Protein AF-B8GD98-F1 (afdb_monomer_lite)

Foldseek 3Di:
DPPPPPVVVVVVVVVVVVVVVVVVVVCVPDDPVVVVVVVVVVVVVVVVVVVVVVVVVVLVVVLVVLLLDDQLRNLLVVLVLCVLVVWAPWDADDDPPLLQFGIWIHDPRFTETEGEDADADADEQVSVVSQLVVCVVVVGQAYEYAYSAHHDVNNVVSCPPGSYHYHYSVNVVVSNVVSVVSVVVVVVVVVVVVVVVVVVVVVVVVVVVVVCCVVPNDPPPPPDPDDDDDDDDDDDDDDDDDDDDDDDDDDDDDDDDDDDDDDDDDDDDDDDDDDPDDDPDPPQDKWFFAAKDFFFADQDSPGDGPDIDGGRWIWGWQAAAPVLQWTWTQTPVRDTGIDGPSRTPDDPVNSVPGHHDDD

Organism: Chloroflexus aggregans (strain MD-66 / DSM 9485) (NCBI:txid326427)

Sequence (359 aa):
MPSSSRSSTETNLLASLLSIL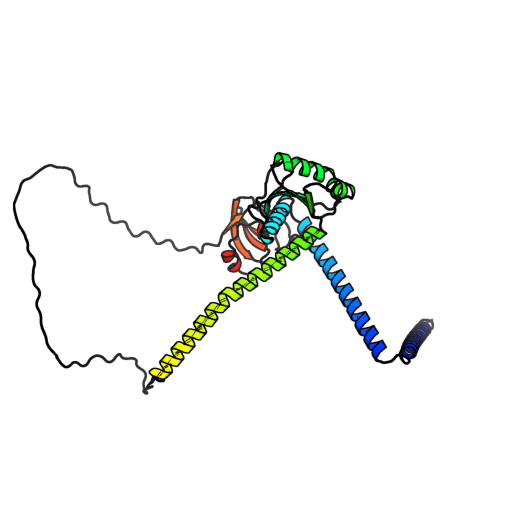IVFSLFSGLSLWWIISLIVGSLTIVFFIARSLHHARVQRLYRQQLLALSPSEFEQRIALLLEDLGWQNVVVRGGSGDRGVDITAQRDGLRYIIQCKRYTKPVGPNYVRDLVGALQIQQADRAILVTTSTFTDQSRLEARGQALELWDHRILWQRIEEAEQRRLTNQQRRKRSVALPVAFALGLNLVVAGIAFSISGPPVISIDRIGQLVPVGETNGERATSRSLGTNSPTLQSTVPNRPSVTPRPTRTPQPTATPQPTSTPVRPTASVFNGGNVRAAPNLQGTVLDQIHAYETVILLGRSADGVWIRIINPRGQEGWVHRSLLTLDPAIAETLPVITP

pLDDT: mean 75.61, std 20.27, range [31.72, 98.19]

Secondary structure (DSSP, 8-state):
--THHHHHHHHHHHHHHHHHHHHHHHHHTS-HHHHHHHHHHHHHHHHHHHHHHHHHHHHHHHHHHHHHS-HHHHHHHHHHHHHHTT-EEEEE--STTSTT--EEEEETTEEEEEEEE--SSPBPHHHHHHHHHHHHHHT-SEEEEEESS-B-HHHHHHTTTSSEEEE-HHHHHHHHHHHHHHHHHHHHHHHHHHHHHHHHHHHHHHHHHHHHHHHH-S------SS-------------------------------------PPPP-PPPPP-PPPPP------EEEESS-EEEESSSSTTSPEEEEE-TT-EEEEEEE-TTSSEEEEE-TTS-EEEEEGGGEE--HHHHHHSPB---

Radius of gyration: 39.06 Å; chains: 1; bounding box: 124×118×79 Å

Structure (mmCIF, N/CA/C/O backbone):
data_AF-B8GD98-F1
#
_entry.id   AF-B8GD98-F1
#
loop_
_atom_site.group_PDB
_atom_site.id
_atom_site.type_symbol
_atom_site.label_atom_id
_atom_site.label_alt_id
_atom_site.label_comp_id
_atom_site.label_asym_id
_atom_site.label_entity_id
_atom_site.label_seq_id
_atom_site.pdbx_PDB_ins_code
_atom_site.Cartn_x
_atom_site.Cartn_y
_atom_site.Cartn_z
_atom_site.occupancy
_atom_site.B_iso_or_equiv
_atom_site.auth_seq_id
_atom_site.auth_comp_id
_atom_site.auth_asym_id
_atom_site.auth_atom_id
_atom_site.pdbx_PDB_model_num
ATOM 1 N N . MET A 1 1 ? 36.078 40.294 -42.182 1.00 55.25 1 MET A N 1
ATOM 2 C CA . MET A 1 1 ? 36.278 39.799 -40.802 1.00 55.25 1 MET A CA 1
ATOM 3 C C . MET A 1 1 ? 35.701 38.383 -40.640 1.00 55.25 1 MET A C 1
ATOM 5 O O . MET A 1 1 ? 34.525 38.285 -40.321 1.00 55.25 1 MET A O 1
ATOM 9 N N . PRO A 1 2 ? 36.465 37.297 -40.894 1.00 53.09 2 PRO A N 1
ATOM 10 C CA . PRO A 1 2 ? 36.034 35.949 -40.485 1.00 53.09 2 PRO A CA 1
ATOM 11 C C . PRO A 1 2 ? 37.155 35.056 -39.893 1.00 53.09 2 PRO A C 1
ATOM 13 O O . PRO A 1 2 ? 37.016 33.840 -39.862 1.00 53.09 2 PRO A O 1
ATOM 16 N N . SER A 1 3 ? 38.295 35.615 -39.470 1.00 56.72 3 SER A N 1
ATOM 17 C CA . SER A 1 3 ? 39.500 34.838 -39.114 1.00 56.72 3 SER A CA 1
ATOM 18 C C . SER A 1 3 ? 39.537 34.271 -37.686 1.00 56.72 3 SER A C 1
ATOM 20 O O . SER A 1 3 ? 40.398 33.447 -37.393 1.00 56.72 3 SER A O 1
ATOM 22 N N . SER A 1 4 ? 38.632 34.680 -36.792 1.00 58.78 4 SER A N 1
ATOM 23 C CA . SER A 1 4 ? 38.699 34.357 -35.354 1.00 58.78 4 SER A CA 1
ATOM 24 C C . SER A 1 4 ? 38.068 33.021 -34.939 1.00 58.78 4 SER A C 1
ATOM 26 O O . SER A 1 4 ? 38.314 32.565 -33.826 1.00 58.78 4 SER A O 1
ATOM 28 N N . SER A 1 5 ? 37.267 32.377 -35.794 1.00 59.38 5 SER A N 1
ATOM 29 C CA . SER A 1 5 ? 36.594 31.107 -35.466 1.00 59.38 5 SER A CA 1
ATOM 30 C C . SER A 1 5 ? 37.441 29.861 -35.739 1.00 59.38 5 SER A C 1
ATOM 32 O O . SER A 1 5 ? 37.200 28.818 -35.141 1.00 59.38 5 SER A O 1
ATOM 34 N N . ARG A 1 6 ? 38.434 29.952 -36.634 1.00 61.06 6 ARG A N 1
ATOM 35 C CA . ARG A 1 6 ? 39.243 28.800 -37.068 1.00 61.06 6 ARG A CA 1
ATOM 36 C C . ARG A 1 6 ? 40.350 28.441 -36.071 1.00 61.06 6 ARG A C 1
ATOM 38 O O . ARG A 1 6 ? 40.606 27.264 -35.827 1.00 61.06 6 ARG A O 1
ATOM 45 N N . SER A 1 7 ? 40.949 29.447 -35.433 1.00 65.94 7 SER A N 1
ATOM 46 C CA . SER A 1 7 ? 41.990 29.245 -34.419 1.00 65.94 7 SER A CA 1
ATOM 47 C C . SER A 1 7 ? 41.452 28.575 -33.151 1.00 65.94 7 SER A C 1
ATOM 49 O O . SER A 1 7 ? 42.122 27.713 -32.591 1.00 65.94 7 SER A O 1
ATOM 51 N N . SER A 1 8 ? 40.230 28.905 -32.719 1.00 69.12 8 SER A N 1
ATOM 52 C CA . SER A 1 8 ? 39.615 28.292 -31.534 1.00 69.12 8 SER A CA 1
ATOM 53 C C . SER A 1 8 ? 39.185 26.840 -31.761 1.00 69.12 8 SER A C 1
ATOM 55 O O . SER A 1 8 ? 39.207 26.044 -30.825 1.00 69.12 8 SER A O 1
ATOM 57 N N . THR A 1 9 ? 38.836 26.446 -32.989 1.00 72.25 9 THR A N 1
ATOM 58 C CA . THR A 1 9 ? 38.623 25.025 -33.309 1.00 72.25 9 THR A CA 1
ATOM 59 C C . THR A 1 9 ? 39.928 24.232 -33.285 1.00 72.25 9 THR A C 1
ATOM 61 O O . THR A 1 9 ? 39.956 23.129 -32.745 1.00 72.25 9 THR A O 1
ATOM 64 N N . GLU A 1 10 ? 41.024 24.798 -33.796 1.00 78.00 10 GLU A N 1
ATOM 65 C CA . GLU A 1 10 ? 42.330 24.129 -33.825 1.00 78.00 10 GLU A CA 1
ATOM 66 C C . GLU A 1 10 ? 42.933 23.978 -32.417 1.00 78.00 10 GLU A C 1
ATOM 68 O O . GLU A 1 10 ? 43.402 22.894 -32.073 1.00 78.00 10 GLU A O 1
ATOM 73 N N . THR A 1 11 ? 42.837 24.991 -31.545 1.00 78.81 11 THR A N 1
ATOM 74 C CA . THR A 1 11 ? 43.315 24.872 -30.152 1.00 78.81 11 THR A CA 1
ATOM 75 C C . THR A 1 11 ? 42.522 23.852 -29.334 1.00 78.81 11 THR A C 1
ATOM 77 O O . THR A 1 11 ? 43.120 23.094 -28.572 1.00 78.81 11 THR A O 1
ATOM 80 N N . ASN A 1 12 ? 41.199 23.769 -29.518 1.00 78.75 12 ASN A N 1
ATOM 81 C CA . ASN A 1 12 ? 40.367 22.764 -28.849 1.00 78.75 12 ASN A CA 1
ATOM 82 C C . ASN A 1 12 ? 40.672 21.332 -29.328 1.00 78.75 12 ASN A C 1
ATOM 84 O O . ASN A 1 12 ? 40.685 20.407 -28.515 1.00 78.75 12 ASN A O 1
ATOM 88 N N . LEU A 1 13 ? 40.957 21.140 -30.622 1.00 80.88 13 LEU A N 1
ATOM 89 C CA . LEU A 1 13 ? 41.385 19.845 -31.163 1.00 80.88 13 LEU A CA 1
ATOM 90 C C . LEU A 1 13 ? 42.769 19.439 -30.640 1.00 80.88 13 LEU A C 1
ATOM 92 O O . LEU A 1 13 ? 42.963 18.298 -30.231 1.00 80.88 13 LEU A O 1
ATOM 96 N N . LEU A 1 14 ? 43.728 20.365 -30.585 1.00 83.25 14 LEU A N 1
ATOM 97 C CA . LEU A 1 14 ? 45.048 20.084 -30.012 1.00 83.25 14 LEU A CA 1
ATOM 98 C C . LEU A 1 14 ? 44.962 19.762 -28.511 1.00 83.25 14 LEU A C 1
ATOM 100 O O . LEU A 1 14 ? 45.626 18.835 -28.048 1.00 83.25 14 LEU A O 1
ATOM 104 N N . ALA A 1 15 ? 44.102 20.454 -27.757 1.00 82.56 15 ALA A N 1
ATOM 105 C CA . ALA A 1 15 ? 43.859 20.161 -26.344 1.00 82.56 15 ALA A CA 1
ATOM 106 C C . ALA A 1 15 ? 43.194 18.786 -26.121 1.00 82.56 15 ALA A C 1
ATOM 108 O O . ALA A 1 15 ? 43.556 18.075 -25.177 1.00 82.56 15 ALA A O 1
ATOM 109 N N . SER A 1 16 ? 42.257 18.375 -26.986 1.00 82.69 16 SER A N 1
ATOM 110 C CA . SER A 1 16 ? 41.629 17.047 -26.900 1.00 82.69 16 SER A CA 1
ATOM 111 C C . SER A 1 16 ? 42.605 15.924 -27.267 1.00 82.69 16 SER A C 1
ATOM 113 O O . SER A 1 16 ? 42.681 14.923 -26.558 1.00 82.69 16 SER A O 1
ATOM 115 N N . LEU A 1 17 ? 43.435 16.111 -28.298 1.00 85.62 17 LEU A N 1
ATOM 116 C CA . LEU A 1 17 ? 44.489 15.158 -28.662 1.00 85.62 17 LEU A CA 1
ATOM 117 C C . LEU A 1 17 ? 45.556 15.034 -27.566 1.00 85.62 17 LEU A C 1
ATOM 119 O O . LEU A 1 17 ? 45.948 13.921 -27.221 1.00 85.62 17 LEU A O 1
ATOM 123 N N . LEU A 1 18 ? 45.985 16.152 -26.969 1.00 84.06 18 LEU A N 1
ATOM 124 C CA . LEU A 1 18 ? 46.953 16.155 -25.870 1.00 84.06 18 LEU A CA 1
ATOM 125 C C . LEU A 1 18 ? 46.410 15.433 -24.628 1.00 84.06 18 LEU A C 1
ATOM 127 O O . LEU A 1 18 ? 47.123 14.641 -24.018 1.00 84.06 18 LEU A O 1
ATOM 131 N N . SER A 1 19 ? 45.142 15.656 -24.270 1.00 83.00 19 SER A N 1
ATOM 132 C CA . SER A 1 19 ? 44.516 14.966 -23.134 1.00 83.00 19 SER A CA 1
ATOM 133 C C . SER A 1 19 ? 44.301 13.469 -23.394 1.00 83.00 19 SER A C 1
ATOM 135 O O . SER A 1 19 ? 44.559 12.669 -22.494 1.00 83.00 19 SER A O 1
ATOM 137 N N . ILE A 1 20 ? 43.956 13.060 -24.621 1.00 84.06 20 ILE A N 1
ATOM 138 C CA . ILE A 1 20 ? 43.943 11.641 -25.029 1.00 84.06 20 ILE A CA 1
ATOM 139 C C . ILE A 1 20 ? 45.346 11.022 -24.909 1.00 84.06 20 ILE A C 1
ATOM 141 O O . ILE A 1 20 ? 45.481 9.923 -24.371 1.00 84.06 20 ILE A O 1
ATOM 145 N N . LEU A 1 21 ? 46.395 11.721 -25.356 1.00 79.50 21 LEU A N 1
ATOM 146 C CA . LEU A 1 21 ? 47.776 11.228 -25.303 1.00 79.50 21 LEU A CA 1
ATOM 147 C C . LEU A 1 21 ? 48.291 11.089 -23.858 1.00 79.50 21 LEU A C 1
ATOM 149 O O . LEU A 1 21 ? 48.959 10.108 -23.533 1.00 79.50 21 LEU A O 1
ATOM 153 N N . ILE A 1 22 ? 47.946 12.036 -22.979 1.00 80.50 22 ILE A N 1
ATOM 154 C CA . ILE A 1 22 ? 48.260 11.976 -21.542 1.00 80.50 22 ILE A CA 1
ATOM 155 C C . ILE A 1 22 ? 47.554 10.781 -20.891 1.00 80.50 22 ILE A C 1
ATOM 157 O O . ILE A 1 22 ? 48.200 10.015 -20.178 1.00 80.50 22 ILE A O 1
ATOM 161 N N . VAL A 1 23 ? 46.263 10.566 -21.173 1.00 75.81 23 VAL A N 1
ATOM 162 C CA . VAL A 1 23 ? 45.532 9.383 -20.686 1.00 75.81 23 VAL A CA 1
ATOM 163 C C . VAL A 1 23 ? 46.174 8.095 -21.208 1.00 75.81 23 VAL A C 1
ATOM 165 O O . VAL A 1 23 ? 46.420 7.185 -20.425 1.00 75.81 23 VAL A O 1
ATOM 168 N N . PHE A 1 24 ? 46.528 8.020 -22.492 1.00 69.94 24 PHE A N 1
ATOM 169 C CA . PHE A 1 24 ? 47.194 6.845 -23.059 1.00 69.94 24 PHE A CA 1
ATOM 170 C C . PHE A 1 24 ? 48.551 6.557 -22.389 1.00 69.94 24 PHE A C 1
ATOM 172 O O . PHE A 1 24 ? 48.810 5.420 -22.001 1.00 69.94 24 PHE A O 1
ATOM 179 N N . SER A 1 25 ? 49.376 7.586 -22.169 1.00 69.75 25 SER A N 1
ATOM 180 C CA . SER A 1 25 ? 50.690 7.474 -21.514 1.00 69.75 25 SER A CA 1
ATOM 181 C C . SER A 1 25 ? 50.597 7.048 -20.039 1.00 69.75 25 SER A C 1
ATOM 183 O O . SER A 1 25 ? 51.382 6.224 -19.567 1.00 69.75 25 SER A O 1
ATOM 185 N N . LEU A 1 26 ? 49.579 7.530 -19.314 1.00 63.88 26 LEU A N 1
ATOM 186 C CA . LEU A 1 26 ? 49.292 7.092 -17.941 1.00 63.88 26 LEU A CA 1
ATOM 187 C C . LEU A 1 26 ? 48.833 5.624 -17.877 1.00 63.88 26 LEU A C 1
ATOM 189 O O . LEU A 1 26 ? 49.049 4.957 -16.866 1.00 63.88 26 LEU A O 1
ATOM 193 N N . PHE A 1 27 ? 48.227 5.106 -18.949 1.00 59.69 27 PHE A N 1
ATOM 194 C CA . PHE A 1 27 ? 47.761 3.721 -19.033 1.00 59.69 27 PHE A CA 1
ATOM 195 C C . PHE A 1 27 ? 48.807 2.756 -19.619 1.00 59.69 27 PHE A C 1
ATOM 197 O O . PHE A 1 27 ? 48.769 1.573 -19.289 1.00 59.69 27 PHE A O 1
ATOM 204 N N . SER A 1 28 ? 49.782 3.221 -20.410 1.00 61.03 28 SER A N 1
ATOM 205 C CA . SER A 1 28 ? 50.803 2.351 -21.026 1.00 61.03 28 SER A CA 1
ATOM 206 C C . SER A 1 28 ? 51.798 1.718 -20.042 1.00 61.03 28 SER A C 1
ATOM 208 O O . SER A 1 28 ? 52.473 0.756 -20.399 1.00 61.03 28 SER A O 1
ATOM 210 N N . GLY A 1 29 ? 51.886 2.228 -18.808 1.00 60.47 29 GLY A N 1
ATOM 211 C CA . GLY A 1 29 ? 52.669 1.620 -17.721 1.00 60.47 29 GLY A CA 1
ATOM 212 C C . GLY A 1 29 ? 51.891 0.614 -16.859 1.00 60.47 29 GLY A C 1
ATOM 213 O O . GLY A 1 29 ? 52.480 -0.048 -16.006 1.00 60.47 29 GLY A O 1
ATOM 214 N N . LEU A 1 30 ? 50.573 0.493 -17.051 1.00 58.69 30 LEU A N 1
ATOM 215 C CA . LEU A 1 30 ? 49.721 -0.415 -16.285 1.00 58.69 30 LEU A CA 1
ATOM 216 C C . LEU A 1 30 ? 49.604 -1.762 -17.003 1.00 58.69 30 LEU A C 1
ATOM 218 O O . LEU A 1 30 ? 49.250 -1.834 -18.178 1.00 58.69 30 LEU A O 1
ATOM 222 N N . SER A 1 31 ? 49.844 -2.855 -16.272 1.00 74.44 31 SER A N 1
ATOM 223 C CA . SER A 1 31 ? 49.554 -4.204 -16.772 1.00 74.44 31 SER A CA 1
ATOM 224 C C . SER A 1 31 ? 48.091 -4.301 -17.226 1.00 74.44 31 SER A C 1
ATOM 226 O O . SER A 1 31 ? 47.206 -3.786 -16.541 1.00 74.44 31 SER A O 1
ATOM 228 N N . LEU A 1 32 ? 47.832 -5.001 -18.339 1.00 68.44 32 LEU A N 1
ATOM 229 C CA . LEU A 1 32 ? 46.505 -5.175 -18.957 1.00 68.44 32 LEU A CA 1
ATOM 230 C C . LEU A 1 32 ? 45.400 -5.511 -17.931 1.00 68.44 32 LEU A C 1
ATOM 232 O O . LEU A 1 32 ? 44.276 -5.021 -18.026 1.00 68.44 32 LEU A O 1
ATOM 236 N N . TRP A 1 33 ? 45.747 -6.299 -16.910 1.00 58.91 33 TRP A N 1
ATOM 237 C CA . TRP A 1 33 ? 44.878 -6.682 -15.796 1.00 58.91 33 TRP A CA 1
ATOM 238 C C . TRP A 1 33 ? 44.309 -5.498 -14.999 1.00 58.91 33 TRP A C 1
ATOM 240 O O . TRP A 1 33 ? 43.142 -5.538 -14.612 1.00 58.91 33 TRP A O 1
ATOM 250 N N . TRP A 1 34 ? 45.077 -4.422 -14.794 1.00 60.72 34 TRP A N 1
ATOM 251 C CA . TRP A 1 34 ? 44.589 -3.204 -14.136 1.00 60.72 34 TRP A CA 1
ATOM 252 C C . TRP A 1 34 ? 43.577 -2.456 -15.005 1.00 60.72 34 TRP A C 1
ATOM 254 O O . TRP A 1 34 ? 42.562 -1.991 -14.492 1.00 60.72 34 TRP A O 1
ATOM 264 N N . ILE A 1 35 ? 43.803 -2.399 -16.320 1.00 69.88 35 ILE A N 1
ATOM 265 C CA . ILE A 1 35 ? 42.879 -1.763 -17.270 1.00 69.88 35 ILE A CA 1
ATOM 266 C C . ILE A 1 35 ? 41.548 -2.531 -17.299 1.00 69.88 35 ILE A C 1
ATOM 268 O O . ILE A 1 35 ? 40.482 -1.929 -17.174 1.00 69.88 35 ILE A O 1
ATOM 272 N N . ILE A 1 36 ? 41.603 -3.867 -17.368 1.00 69.94 36 ILE A N 1
ATOM 273 C CA . ILE A 1 36 ? 40.421 -4.740 -17.289 1.00 69.94 36 ILE A CA 1
ATOM 274 C C . ILE A 1 36 ? 39.689 -4.546 -15.951 1.00 69.94 36 ILE A C 1
ATOM 276 O O . ILE A 1 36 ? 38.470 -4.376 -15.943 1.00 69.94 36 ILE A O 1
ATOM 280 N N . SER A 1 37 ? 40.418 -4.511 -14.831 1.00 63.66 37 SER A N 1
ATOM 281 C CA . SER A 1 37 ? 39.852 -4.291 -13.493 1.00 63.66 37 SER A CA 1
ATOM 282 C C . SER A 1 37 ? 39.107 -2.953 -13.388 1.00 63.66 37 SER A C 1
ATOM 284 O O . SER A 1 37 ? 37.975 -2.913 -12.906 1.00 63.66 37 SER A O 1
ATOM 286 N N . LEU A 1 38 ? 39.677 -1.866 -13.925 1.00 71.56 38 LEU A N 1
ATOM 287 C CA . LEU A 1 38 ? 39.030 -0.549 -13.963 1.00 71.56 38 LEU A CA 1
ATOM 288 C C . LEU A 1 38 ? 37.772 -0.533 -14.846 1.00 71.56 38 LEU A C 1
ATOM 290 O O . LEU A 1 38 ? 36.767 0.064 -14.457 1.00 71.56 38 LEU A O 1
ATOM 294 N N . ILE A 1 39 ? 37.787 -1.209 -16.000 1.00 73.50 39 ILE A N 1
ATOM 295 C CA . ILE A 1 39 ? 36.613 -1.320 -16.883 1.00 73.50 39 ILE A CA 1
ATOM 296 C C . ILE A 1 39 ? 35.488 -2.100 -16.189 1.00 73.50 39 ILE A C 1
ATOM 298 O O . ILE A 1 39 ? 34.351 -1.629 -16.149 1.00 73.50 39 ILE A O 1
ATOM 302 N N . VAL A 1 40 ? 35.791 -3.258 -15.593 1.00 72.00 40 VAL A N 1
ATOM 303 C CA . VAL A 1 40 ? 34.806 -4.075 -14.861 1.00 72.00 40 VAL A CA 1
ATOM 304 C C . VAL A 1 40 ? 34.274 -3.323 -13.634 1.00 72.00 40 VAL A C 1
ATOM 306 O O . VAL A 1 40 ? 33.061 -3.271 -13.422 1.00 72.00 40 VAL A O 1
ATOM 309 N N . GLY A 1 41 ? 35.148 -2.665 -12.867 1.00 69.69 41 GLY A N 1
ATOM 310 C CA . GLY A 1 41 ? 34.766 -1.802 -11.748 1.00 69.69 41 GLY A CA 1
ATOM 311 C C . GLY A 1 41 ? 33.817 -0.680 -12.180 1.00 69.69 41 GLY A C 1
ATOM 312 O O . GLY A 1 41 ? 32.739 -0.528 -11.610 1.00 69.69 41 GLY A O 1
ATOM 313 N N . SER A 1 42 ? 34.151 0.042 -13.250 1.00 75.12 42 SER A N 1
ATOM 314 C CA . SER A 1 42 ? 33.292 1.087 -13.819 1.00 75.12 42 SER A CA 1
ATOM 315 C C . SER A 1 42 ? 31.925 0.543 -14.259 1.00 75.12 42 SER A C 1
ATOM 317 O O . SER A 1 42 ? 30.890 1.077 -13.859 1.00 75.12 42 SER A O 1
ATOM 319 N N . LEU A 1 43 ? 31.892 -0.572 -14.998 1.00 80.88 43 LEU A N 1
ATOM 320 C CA . LEU A 1 43 ? 30.646 -1.201 -15.451 1.00 80.88 43 LEU A CA 1
ATOM 321 C C . LEU A 1 43 ? 29.763 -1.670 -14.286 1.00 80.88 43 LEU A C 1
ATOM 323 O O . LEU A 1 43 ? 28.548 -1.473 -14.330 1.00 80.88 43 LEU A O 1
ATOM 327 N N . THR A 1 44 ? 30.346 -2.240 -13.227 1.00 81.69 44 THR A N 1
ATOM 328 C CA . THR A 1 44 ? 29.578 -2.619 -12.026 1.00 81.69 44 THR A CA 1
ATOM 329 C C . THR A 1 44 ? 29.021 -1.398 -11.297 1.00 81.69 44 THR A C 1
ATOM 331 O O . THR A 1 44 ? 27.838 -1.397 -10.956 1.00 81.69 44 THR A O 1
ATOM 334 N N . ILE A 1 45 ? 29.803 -0.327 -11.124 1.00 83.38 45 ILE A N 1
ATOM 335 C CA . ILE A 1 45 ? 29.332 0.934 -10.528 1.00 83.38 45 ILE A CA 1
ATOM 336 C C . ILE A 1 45 ? 28.182 1.527 -11.355 1.00 83.38 45 ILE A C 1
ATOM 338 O O . ILE A 1 45 ? 27.133 1.852 -10.797 1.00 83.38 45 ILE A O 1
ATOM 342 N N . VAL A 1 46 ? 28.325 1.601 -12.683 1.00 84.94 46 VAL A N 1
ATOM 343 C CA . VAL A 1 46 ? 27.269 2.075 -13.593 1.00 84.94 46 VAL A CA 1
ATOM 344 C C . VAL A 1 46 ? 26.021 1.195 -13.496 1.00 84.94 46 VAL A C 1
ATOM 346 O O . VAL A 1 46 ? 24.917 1.731 -13.410 1.00 84.94 46 VAL A O 1
ATOM 349 N N . PHE A 1 47 ? 26.163 -0.132 -13.427 1.00 82.44 47 PHE A N 1
ATOM 350 C CA . PHE A 1 47 ? 25.042 -1.051 -13.214 1.00 82.44 47 PHE A CA 1
ATOM 351 C C . PHE A 1 47 ? 24.334 -0.803 -11.873 1.00 82.44 47 PHE A C 1
ATOM 353 O O . PHE A 1 47 ? 23.106 -0.707 -11.843 1.00 82.44 47 PHE A O 1
ATOM 360 N N . PHE A 1 48 ? 25.074 -0.641 -10.771 1.00 82.56 48 PHE A N 1
ATOM 361 C CA . PHE A 1 48 ? 24.495 -0.340 -9.457 1.00 82.56 48 PHE A CA 1
ATOM 362 C C . PHE A 1 48 ? 23.797 1.028 -9.427 1.00 82.56 48 PHE A C 1
ATOM 364 O O . PHE A 1 48 ? 22.696 1.128 -8.882 1.00 82.56 48 PHE A O 1
ATOM 371 N N . ILE A 1 49 ? 24.372 2.059 -10.055 1.00 82.50 49 ILE A N 1
ATOM 372 C CA . ILE A 1 49 ? 23.751 3.386 -10.185 1.00 82.50 49 ILE A CA 1
ATOM 373 C C . ILE A 1 49 ? 22.484 3.301 -11.043 1.00 82.50 49 ILE A C 1
ATOM 375 O O . ILE A 1 49 ? 21.425 3.742 -10.601 1.00 82.50 49 ILE A O 1
ATOM 379 N N . ALA A 1 50 ? 22.545 2.687 -12.227 1.00 75.50 50 ALA A N 1
ATOM 380 C CA . ALA A 1 50 ? 21.394 2.527 -13.115 1.00 75.50 50 ALA A CA 1
ATOM 381 C C . ALA A 1 50 ? 20.264 1.725 -12.447 1.00 75.50 50 ALA A C 1
ATOM 383 O O . ALA A 1 50 ? 19.102 2.127 -12.510 1.00 75.50 50 ALA A O 1
ATOM 384 N N . ARG A 1 51 ? 20.601 0.643 -11.731 1.00 80.12 51 ARG A N 1
ATOM 385 C CA . ARG A 1 51 ? 19.661 -0.151 -10.925 1.00 80.12 51 ARG A CA 1
ATOM 386 C C . ARG A 1 51 ? 19.051 0.673 -9.788 1.00 80.12 51 ARG A C 1
ATOM 388 O O . ARG A 1 51 ? 17.841 0.619 -9.592 1.00 80.12 51 ARG A O 1
ATOM 395 N N . SER A 1 52 ? 19.853 1.458 -9.068 1.00 79.75 52 SER A N 1
ATOM 396 C CA . SER A 1 52 ? 19.386 2.343 -7.990 1.00 79.75 52 SER A CA 1
ATOM 397 C C . SER A 1 52 ? 18.426 3.422 -8.511 1.00 79.75 52 SER A C 1
ATOM 399 O O . SER A 1 52 ? 17.331 3.601 -7.974 1.00 79.75 52 SER A O 1
ATOM 401 N N . LEU A 1 53 ? 18.775 4.077 -9.623 1.00 80.75 53 LEU A N 1
ATOM 402 C CA . LEU A 1 53 ? 17.928 5.066 -10.294 1.00 80.75 53 LEU A CA 1
ATOM 403 C C . LEU A 1 53 ? 16.640 4.442 -10.852 1.00 80.75 53 LEU A C 1
ATOM 405 O O . LEU A 1 53 ? 15.577 5.056 -10.755 1.00 80.75 53 LEU A O 1
ATOM 409 N N . HIS A 1 54 ? 16.709 3.223 -11.395 1.00 76.19 54 HIS A N 1
ATOM 410 C CA . HIS A 1 54 ? 15.538 2.475 -11.848 1.00 76.19 54 HIS A CA 1
ATOM 411 C C . HIS A 1 54 ? 14.585 2.178 -10.683 1.00 76.19 54 HIS A C 1
ATOM 413 O O . HIS A 1 54 ? 13.412 2.540 -10.760 1.00 76.19 54 HIS A O 1
ATOM 419 N N . HIS A 1 55 ? 15.087 1.628 -9.573 1.00 75.81 55 HIS A N 1
ATOM 420 C CA . HIS A 1 55 ? 14.286 1.371 -8.369 1.00 75.81 55 HIS A CA 1
ATOM 421 C C . HIS A 1 55 ? 13.657 2.647 -7.810 1.00 75.81 55 HIS A C 1
ATOM 423 O O . HIS A 1 55 ? 12.452 2.687 -7.565 1.00 75.81 55 HIS A O 1
ATOM 429 N N . ALA A 1 56 ? 14.430 3.731 -7.701 1.00 77.12 56 ALA A N 1
ATOM 430 C CA . ALA A 1 56 ? 13.914 5.027 -7.268 1.00 77.12 56 ALA A CA 1
ATOM 431 C C . ALA A 1 56 ? 12.832 5.579 -8.219 1.00 77.12 56 ALA A C 1
ATOM 433 O O . ALA A 1 56 ? 11.872 6.204 -7.764 1.00 77.12 56 ALA A O 1
ATOM 434 N N . ARG A 1 57 ? 12.948 5.347 -9.535 1.00 80.19 57 ARG A N 1
ATOM 435 C CA . ARG A 1 57 ? 11.926 5.727 -10.525 1.00 80.19 57 ARG A CA 1
ATOM 436 C C . ARG A 1 57 ? 10.654 4.894 -10.368 1.00 80.19 57 ARG A C 1
ATOM 438 O O . ARG A 1 57 ? 9.574 5.479 -10.327 1.00 80.19 57 ARG A O 1
ATOM 445 N N . VAL A 1 58 ? 10.769 3.572 -10.250 1.00 76.88 58 VAL A N 1
ATOM 446 C CA . VAL A 1 58 ? 9.624 2.661 -10.075 1.00 76.88 58 VAL A CA 1
ATOM 447 C C . VAL A 1 58 ? 8.870 2.983 -8.780 1.00 76.88 58 VAL A C 1
ATOM 449 O O . VAL A 1 58 ? 7.662 3.210 -8.825 1.00 76.88 58 VAL A O 1
ATOM 452 N N . GLN A 1 59 ? 9.578 3.155 -7.659 1.00 82.31 59 GLN A N 1
ATOM 453 C CA . GLN A 1 59 ? 8.989 3.570 -6.378 1.00 82.31 59 GLN A CA 1
ATOM 454 C C . GLN A 1 59 ? 8.235 4.905 -6.472 1.00 82.31 59 GLN A C 1
ATOM 456 O O . GLN A 1 59 ? 7.141 5.043 -5.922 1.00 82.31 59 GLN A O 1
ATOM 461 N N . ARG A 1 60 ? 8.784 5.900 -7.187 1.00 79.06 60 ARG A N 1
ATOM 462 C CA . ARG A 1 60 ? 8.114 7.196 -7.407 1.00 79.06 60 ARG A CA 1
ATOM 463 C C . ARG A 1 60 ? 6.826 7.046 -8.217 1.00 79.06 60 ARG A C 1
ATOM 465 O O . ARG A 1 60 ? 5.817 7.630 -7.827 1.00 79.06 60 ARG A O 1
ATOM 472 N N . LEU A 1 61 ? 6.850 6.263 -9.297 1.00 77.31 61 LEU A N 1
ATOM 473 C CA . LEU A 1 61 ? 5.675 6.005 -10.137 1.00 77.31 61 LEU A CA 1
ATOM 474 C C . LEU A 1 61 ? 4.585 5.258 -9.357 1.00 77.31 61 LEU A C 1
ATOM 476 O O . LEU A 1 61 ? 3.427 5.669 -9.380 1.00 77.31 61 LEU A O 1
ATOM 480 N N . TYR A 1 62 ? 4.947 4.227 -8.592 1.00 82.75 62 TYR A N 1
ATOM 481 C CA . TYR A 1 62 ? 3.981 3.492 -7.776 1.00 82.75 62 TYR A CA 1
ATOM 482 C C . TYR A 1 62 ? 3.393 4.362 -6.654 1.00 82.75 62 TYR A C 1
ATOM 484 O O . TYR A 1 62 ? 2.185 4.362 -6.417 1.00 82.75 62 TYR A O 1
ATOM 492 N N . ARG A 1 63 ? 4.214 5.195 -5.999 1.00 86.62 63 ARG A N 1
ATOM 493 C CA . ARG A 1 63 ? 3.722 6.184 -5.026 1.00 86.62 63 ARG A CA 1
ATOM 494 C C . ARG A 1 63 ? 2.735 7.169 -5.661 1.00 86.62 63 ARG A C 1
ATOM 496 O O . ARG A 1 63 ? 1.747 7.517 -5.023 1.00 86.62 63 ARG A O 1
ATOM 503 N N . GLN A 1 64 ? 2.977 7.612 -6.897 1.00 81.12 64 GLN A N 1
ATOM 504 C CA . GLN A 1 64 ? 2.035 8.459 -7.639 1.00 81.12 64 GLN A CA 1
ATOM 505 C C . GLN A 1 64 ? 0.721 7.724 -7.938 1.00 81.12 64 GLN A C 1
ATOM 507 O O . GLN A 1 64 ? -0.338 8.318 -7.758 1.00 81.12 64 GLN A O 1
ATOM 512 N N . GLN A 1 65 ? 0.767 6.438 -8.306 1.00 80.06 65 GLN A N 1
ATOM 513 C CA . GLN A 1 65 ? -0.435 5.612 -8.481 1.00 80.06 65 GLN A CA 1
ATOM 514 C C . GLN A 1 65 ? -1.243 5.506 -7.178 1.00 80.06 65 GLN A C 1
ATOM 516 O O . GLN A 1 65 ? -2.438 5.781 -7.195 1.00 80.06 65 GLN A O 1
ATOM 521 N N . LEU A 1 66 ? -0.603 5.208 -6.038 1.00 86.06 66 LEU A N 1
ATOM 522 C CA . LEU A 1 66 ? -1.275 5.176 -4.727 1.00 86.06 66 LEU A CA 1
ATOM 523 C C . LEU A 1 66 ? -1.868 6.534 -4.318 1.00 86.06 66 LEU A C 1
ATOM 525 O O . LEU A 1 66 ? -2.930 6.584 -3.705 1.00 86.06 66 LEU A O 1
ATOM 529 N N . LEU A 1 67 ? -1.188 7.640 -4.636 1.00 86.50 67 LEU A N 1
ATOM 530 C CA . LEU A 1 67 ? -1.685 8.991 -4.360 1.00 86.50 67 LEU A CA 1
ATOM 531 C C . LEU A 1 67 ? -2.848 9.397 -5.277 1.00 86.50 67 LEU A C 1
ATOM 533 O O . LEU A 1 67 ? -3.644 10.242 -4.879 1.00 86.50 67 LEU A O 1
ATOM 537 N N . ALA A 1 68 ? -2.960 8.812 -6.470 1.00 79.88 68 ALA A N 1
ATOM 538 C CA . ALA A 1 68 ? -4.047 9.069 -7.413 1.00 79.88 68 ALA A CA 1
ATOM 539 C C . ALA A 1 68 ? -5.351 8.316 -7.079 1.00 79.88 68 ALA A C 1
ATOM 541 O O . ALA A 1 68 ? -6.402 8.686 -7.598 1.00 79.88 68 ALA A O 1
ATOM 542 N N . LEU A 1 69 ? -5.292 7.302 -6.208 1.00 81.12 69 LEU A N 1
ATOM 543 C CA . LEU A 1 69 ? -6.471 6.662 -5.619 1.00 81.12 69 LEU A CA 1
ATOM 544 C C . LEU A 1 69 ? -7.221 7.637 -4.697 1.00 81.12 69 LEU A C 1
ATOM 546 O O . LEU A 1 69 ? -6.618 8.526 -4.090 1.00 81.12 69 LEU A O 1
ATOM 550 N N . SER A 1 70 ? -8.526 7.444 -4.532 1.00 84.12 70 SER A N 1
ATOM 551 C CA . SER A 1 70 ? -9.300 8.021 -3.430 1.00 84.12 70 SER A CA 1
ATOM 552 C C . SER A 1 70 ? -8.846 7.441 -2.070 1.00 84.12 70 SER A C 1
ATOM 554 O O . SER A 1 70 ? -8.103 6.455 -2.033 1.00 84.12 70 SER A O 1
ATOM 556 N N . PRO A 1 71 ? -9.247 8.026 -0.922 1.00 85.69 71 PRO A N 1
ATOM 557 C CA . PRO A 1 71 ? -8.974 7.433 0.391 1.00 85.69 71 PRO A CA 1
ATOM 558 C C . PRO A 1 71 ? -9.496 5.990 0.514 1.00 85.69 71 PRO A C 1
ATOM 560 O O . PRO A 1 71 ? -8.717 5.096 0.836 1.00 85.69 71 PRO A O 1
ATOM 563 N N . SER A 1 72 ? -10.751 5.744 0.123 1.00 85.06 72 SER A N 1
ATOM 564 C CA . SER A 1 72 ? -11.364 4.413 0.199 1.00 85.06 72 SER A CA 1
ATOM 565 C C . SER A 1 72 ? -10.740 3.416 -0.781 1.00 85.06 72 SER A C 1
ATOM 567 O O . SER A 1 72 ? -10.499 2.266 -0.419 1.00 85.06 72 SER A O 1
ATOM 569 N N . GLU A 1 73 ? -10.403 3.842 -2.002 1.00 83.38 73 GLU A N 1
ATOM 570 C CA . GLU A 1 73 ? -9.659 3.016 -2.966 1.00 83.38 73 GLU A CA 1
ATOM 571 C C . GLU A 1 73 ? -8.260 2.653 -2.432 1.00 83.38 73 GLU A C 1
ATOM 573 O O . GLU A 1 73 ? -7.769 1.549 -2.677 1.00 83.38 73 GLU A O 1
ATOM 578 N N . PHE A 1 74 ? -7.612 3.551 -1.680 1.00 90.19 74 PHE A N 1
ATOM 579 C CA . PHE A 1 74 ? -6.334 3.271 -1.025 1.00 90.19 74 PHE A CA 1
ATOM 580 C C . PHE A 1 74 ? -6.488 2.244 0.107 1.00 90.19 74 PHE A C 1
ATOM 582 O O . PHE A 1 74 ? -5.719 1.288 0.147 1.00 90.19 74 PHE A O 1
ATOM 589 N N . GLU A 1 75 ? -7.500 2.375 0.966 1.00 91.62 75 GLU A N 1
ATOM 590 C CA . GLU A 1 75 ? -7.822 1.391 2.017 1.00 91.62 75 GLU A CA 1
ATOM 591 C C . GLU A 1 75 ? -8.077 -0.005 1.418 1.00 91.62 75 GLU A C 1
ATOM 593 O O . GLU A 1 75 ? -7.465 -0.990 1.833 1.00 91.62 75 GLU A O 1
ATOM 598 N N . GLN A 1 76 ? -8.875 -0.089 0.350 1.00 87.62 76 GLN A N 1
ATOM 599 C CA . GLN A 1 76 ? -9.114 -1.333 -0.397 1.00 87.62 76 GLN A CA 1
ATOM 600 C C . GLN A 1 76 ? -7.827 -1.903 -1.009 1.00 87.62 76 GLN A C 1
ATOM 602 O O . GLN A 1 76 ? -7.599 -3.112 -0.979 1.00 87.62 76 GLN A O 1
ATOM 607 N N . ARG A 1 77 ? -6.949 -1.045 -1.546 1.00 90.81 77 ARG A N 1
ATOM 608 C CA . ARG A 1 77 ? -5.652 -1.465 -2.095 1.00 90.81 77 ARG A CA 1
ATOM 609 C C . ARG A 1 77 ? -4.727 -2.033 -1.018 1.00 90.81 77 ARG A C 1
ATOM 611 O O . ARG A 1 77 ? -3.965 -2.948 -1.325 1.00 90.81 77 ARG A O 1
ATOM 618 N N . ILE A 1 78 ? -4.801 -1.529 0.216 1.00 95.75 78 ILE A N 1
ATOM 619 C CA . ILE A 1 78 ? -4.092 -2.104 1.366 1.00 95.75 78 ILE A CA 1
ATOM 620 C C . ILE A 1 78 ? -4.741 -3.420 1.816 1.00 95.75 78 ILE A C 1
ATOM 622 O O . ILE A 1 78 ? -4.009 -4.363 2.097 1.00 95.75 78 ILE A O 1
ATOM 626 N N . ALA A 1 79 ? -6.070 -3.546 1.816 1.00 94.88 79 ALA A N 1
ATOM 627 C CA . ALA A 1 79 ? -6.739 -4.811 2.139 1.00 94.88 79 ALA A CA 1
ATOM 628 C C . ALA A 1 79 ? -6.335 -5.943 1.176 1.00 94.88 79 ALA A C 1
ATOM 630 O O . ALA A 1 79 ? -5.849 -6.979 1.625 1.00 94.88 79 ALA A O 1
ATOM 631 N N . LEU A 1 80 ? -6.399 -5.701 -0.139 1.00 91.69 80 LEU A N 1
ATOM 632 C CA . LEU A 1 80 ? -5.931 -6.651 -1.160 1.00 91.69 80 LEU A CA 1
ATOM 633 C C . LEU A 1 80 ? -4.447 -7.020 -0.976 1.00 91.69 80 LEU A C 1
ATOM 635 O O . LEU A 1 80 ? -4.070 -8.180 -1.115 1.00 91.69 80 LEU A O 1
ATOM 639 N N . LEU A 1 81 ? -3.602 -6.049 -0.611 1.00 94.50 81 LEU A N 1
ATOM 640 C CA . LEU A 1 81 ? -2.189 -6.293 -0.307 1.00 94.50 81 LEU A CA 1
ATOM 641 C C . LEU A 1 81 ? -2.006 -7.213 0.915 1.00 94.50 81 LEU A C 1
ATOM 643 O O . LEU A 1 81 ? -1.113 -8.059 0.914 1.00 94.50 81 LEU A O 1
ATOM 647 N N . LEU A 1 82 ? -2.827 -7.066 1.958 1.00 95.75 82 LEU A N 1
ATO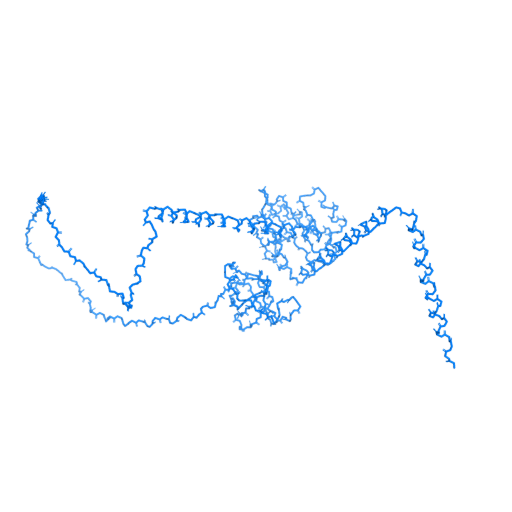M 648 C CA . LEU A 1 82 ? -2.796 -7.954 3.123 1.00 95.75 82 LEU A CA 1
ATOM 649 C C . LEU A 1 82 ? -3.226 -9.380 2.730 1.00 95.75 82 LEU A C 1
ATOM 651 O O . LEU A 1 82 ? -2.546 -10.339 3.094 1.00 95.75 82 LEU A O 1
ATOM 655 N N . GLU A 1 83 ? -4.275 -9.536 1.922 1.00 92.19 83 GLU A N 1
ATOM 656 C CA . GLU A 1 83 ? -4.692 -10.843 1.384 1.00 92.19 83 GLU A CA 1
ATOM 657 C C . GLU A 1 83 ? -3.576 -11.515 0.562 1.00 92.19 83 GLU A C 1
ATOM 659 O O . GLU A 1 83 ? -3.254 -12.684 0.788 1.00 92.19 83 GLU A O 1
ATOM 664 N N . ASP A 1 84 ? -2.898 -10.773 -0.323 1.00 88.88 84 ASP A N 1
ATOM 665 C CA . ASP A 1 84 ? -1.754 -11.275 -1.104 1.00 88.88 84 ASP A CA 1
ATOM 666 C C . ASP A 1 84 ? -0.566 -11.715 -0.226 1.00 88.88 84 ASP A C 1
ATOM 668 O O . ASP A 1 84 ? 0.181 -12.644 -0.558 1.00 88.88 84 ASP A O 1
ATOM 672 N N . LEU A 1 85 ? -0.389 -11.055 0.922 1.00 92.81 85 LEU A N 1
ATOM 673 C CA . LEU A 1 85 ? 0.591 -11.407 1.950 1.00 92.81 85 LEU A CA 1
ATOM 674 C C . LEU A 1 85 ? 0.140 -12.587 2.834 1.00 92.81 85 LEU A C 1
ATOM 676 O O . LEU A 1 85 ? 0.877 -12.976 3.746 1.00 92.81 85 LEU A O 1
ATOM 680 N N . GLY A 1 86 ? -1.018 -13.192 2.556 1.00 91.19 86 GLY A N 1
ATOM 681 C CA . GLY A 1 86 ? -1.554 -14.358 3.262 1.00 91.19 86 GLY A CA 1
ATOM 682 C C . GLY A 1 86 ? -2.220 -14.038 4.601 1.00 91.19 86 GLY A C 1
ATOM 683 O O . GLY A 1 86 ? -2.302 -14.916 5.460 1.00 91.19 86 GLY A O 1
ATOM 684 N N . TRP A 1 87 ? -2.657 -12.793 4.803 1.00 96.12 87 TRP A N 1
ATOM 685 C CA . TRP A 1 87 ? -3.463 -12.422 5.965 1.00 96.12 87 TRP A CA 1
ATOM 686 C C . TRP A 1 87 ? -4.885 -12.975 5.822 1.00 96.12 87 TRP A C 1
ATOM 688 O O . TRP A 1 87 ? -5.373 -13.227 4.723 1.00 96.12 87 TRP A O 1
ATOM 698 N N . GLN A 1 88 ? -5.544 -13.181 6.956 1.00 95.25 88 GLN A N 1
ATOM 699 C CA . GLN A 1 88 ? -6.848 -13.830 7.066 1.00 95.25 88 GLN A CA 1
ATOM 700 C C . GLN A 1 88 ? -7.878 -12.837 7.603 1.00 95.25 88 GLN A C 1
ATOM 702 O O . GLN A 1 88 ? -7.513 -11.863 8.262 1.00 95.25 88 GLN A O 1
ATOM 707 N N . ASN A 1 89 ? -9.166 -13.091 7.353 1.00 93.75 89 ASN A N 1
ATOM 708 C CA . ASN A 1 89 ? -10.275 -12.286 7.881 1.00 93.75 89 ASN A CA 1
ATOM 709 C C . ASN A 1 89 ? -10.083 -10.771 7.652 1.00 93.75 89 ASN A C 1
ATOM 711 O O . ASN A 1 89 ? -10.337 -9.963 8.546 1.00 93.75 89 ASN A O 1
ATOM 715 N N . VAL A 1 90 ? -9.579 -10.404 6.467 1.00 94.31 90 VAL A N 1
ATOM 716 C CA . VAL A 1 90 ? -9.343 -9.014 6.067 1.00 94.31 90 VAL A CA 1
ATOM 717 C C . VAL A 1 90 ? -10.688 -8.373 5.733 1.00 94.31 90 VAL A C 1
ATOM 719 O O . VAL A 1 90 ? -11.414 -8.843 4.863 1.00 94.31 90 VAL A O 1
ATOM 722 N N . VAL A 1 91 ? -11.039 -7.308 6.449 1.00 91.81 91 VAL A N 1
ATOM 723 C CA . VAL A 1 91 ? -12.308 -6.588 6.301 1.00 91.81 91 VAL A CA 1
ATOM 724 C C . VAL A 1 91 ? -12.025 -5.093 6.332 1.00 91.81 91 VAL A C 1
ATOM 726 O O . VAL A 1 91 ? -11.585 -4.569 7.358 1.00 91.81 91 VAL A O 1
ATOM 729 N N . VAL A 1 92 ? -12.291 -4.408 5.218 1.00 91.19 92 VAL A N 1
ATOM 730 C CA . VAL A 1 92 ? -12.327 -2.938 5.160 1.00 91.19 92 VAL A CA 1
ATOM 731 C C . VAL A 1 92 ? -13.540 -2.460 5.954 1.00 91.19 92 VAL A C 1
ATOM 733 O O . VAL A 1 92 ? -14.649 -2.953 5.741 1.00 91.19 92 VAL A O 1
ATOM 736 N N . ARG A 1 93 ? -13.342 -1.504 6.861 1.00 84.81 93 ARG A N 1
ATOM 737 C CA . ARG A 1 93 ? -14.432 -0.820 7.558 1.00 84.81 93 ARG A CA 1
ATOM 738 C C . ARG A 1 93 ? -14.707 0.496 6.845 1.00 84.81 93 ARG A C 1
ATOM 740 O O . ARG A 1 93 ? -13.791 1.271 6.596 1.00 84.81 93 ARG A O 1
ATOM 747 N N . GLY A 1 94 ? -15.953 0.679 6.424 1.00 64.06 94 GLY A N 1
ATOM 748 C CA . GLY A 1 94 ? -16.384 1.851 5.678 1.00 64.06 94 GLY A CA 1
ATOM 749 C C . GLY A 1 94 ? -17.440 2.615 6.457 1.00 64.06 94 GLY A C 1
ATOM 750 O O . GLY A 1 94 ? -18.601 2.208 6.470 1.00 64.06 94 GLY A O 1
ATOM 751 N N . GLY A 1 95 ? -17.063 3.744 7.055 1.00 57.53 95 GLY A N 1
ATOM 752 C CA . GLY A 1 95 ? -18.019 4.576 7.772 1.00 57.53 95 GLY A CA 1
ATOM 753 C C . GLY A 1 95 ? -17.432 5.831 8.411 1.00 57.53 95 GLY A C 1
ATOM 754 O O . GLY A 1 95 ? -16.342 5.839 8.984 1.00 57.53 95 GLY A O 1
ATOM 755 N N . SER A 1 96 ? -18.225 6.904 8.399 1.00 43.28 96 SER A N 1
ATOM 756 C CA . SER A 1 96 ? -18.048 8.012 9.341 1.00 43.28 96 SER A CA 1
ATOM 757 C C . SER A 1 96 ? -18.484 7.535 10.731 1.00 43.28 96 SER A C 1
ATOM 759 O O . SER A 1 96 ? -19.659 7.617 11.081 1.00 43.28 96 SER A O 1
ATOM 761 N N . GLY A 1 97 ? -17.550 6.968 11.498 1.00 54.31 97 GLY A N 1
ATOM 762 C CA . GLY A 1 97 ? -17.838 6.410 12.826 1.00 54.31 97 GLY A CA 1
ATOM 763 C C . GLY A 1 97 ? -16.782 5.449 13.376 1.00 54.31 97 GLY A C 1
ATOM 764 O O . GLY A 1 97 ? -16.691 5.284 14.593 1.00 54.31 97 GLY A O 1
ATOM 765 N N . ASP A 1 98 ? -15.924 4.887 12.520 1.00 58.69 98 ASP A N 1
ATOM 766 C CA . ASP A 1 98 ? -15.059 3.734 12.838 1.00 58.69 98 ASP A CA 1
ATOM 767 C C . ASP A 1 98 ? -13.848 4.049 13.747 1.00 58.69 98 ASP A C 1
ATOM 769 O O . ASP A 1 98 ? -12.909 3.262 13.869 1.00 58.69 98 ASP A O 1
ATOM 773 N N . ARG A 1 99 ? -13.861 5.216 14.411 1.00 67.75 99 ARG A N 1
ATOM 774 C CA . ARG A 1 99 ? -12.826 5.722 15.339 1.00 67.75 99 ARG A CA 1
ATOM 775 C C . ARG A 1 99 ? -11.402 5.686 14.762 1.00 67.75 99 ARG A C 1
ATOM 777 O O . ARG A 1 99 ? -10.429 5.620 15.506 1.00 67.75 99 ARG A O 1
ATOM 784 N N . GLY A 1 100 ? -11.288 5.757 13.435 1.00 78.31 100 GLY A N 1
ATOM 785 C CA . GLY A 1 100 ? -10.020 5.741 12.714 1.00 78.31 100 GLY A CA 1
ATOM 786 C C . GLY A 1 100 ? -9.417 4.352 12.482 1.00 78.31 100 GLY A C 1
ATOM 787 O O . GLY A 1 100 ? -8.218 4.283 12.229 1.00 78.31 100 GLY A O 1
ATOM 788 N N . VAL A 1 101 ? -10.188 3.267 12.569 1.00 90.25 101 VAL A N 1
ATOM 789 C CA . VAL A 1 101 ? -9.755 1.944 12.091 1.00 90.25 101 VAL A CA 1
ATOM 790 C C . VAL A 1 101 ? -10.389 1.674 10.735 1.00 90.25 101 VAL A C 1
ATOM 792 O O . VAL A 1 101 ? -11.596 1.474 10.653 1.00 90.25 101 VAL A O 1
ATOM 795 N N . ASP A 1 102 ? -9.561 1.619 9.695 1.00 93.12 102 ASP A N 1
ATOM 796 C CA . ASP A 1 102 ? -10.025 1.545 8.308 1.00 93.12 102 ASP A CA 1
ATOM 797 C C . ASP A 1 102 ? -10.044 0.083 7.799 1.00 93.12 102 ASP A C 1
ATOM 799 O O . ASP A 1 102 ? -10.787 -0.269 6.885 1.00 93.12 102 ASP A O 1
ATOM 803 N N . ILE A 1 103 ? -9.244 -0.814 8.396 1.00 95.19 103 ILE A N 1
ATOM 804 C CA . ILE A 1 103 ? -9.232 -2.256 8.085 1.00 95.19 103 ILE A CA 1
ATOM 805 C C . ILE A 1 103 ? -9.020 -3.059 9.377 1.00 95.19 103 ILE A C 1
ATOM 807 O O . ILE A 1 103 ? -8.208 -2.694 10.228 1.00 95.19 103 ILE A O 1
ATOM 811 N N . THR A 1 104 ? -9.703 -4.194 9.508 1.00 95.69 104 THR A N 1
ATOM 812 C CA . THR A 1 104 ? -9.378 -5.249 10.483 1.00 95.69 104 THR A CA 1
ATOM 813 C C . THR A 1 104 ? -8.873 -6.490 9.761 1.00 95.69 104 THR A C 1
ATOM 815 O O . THR A 1 104 ? -9.437 -6.855 8.736 1.00 95.69 104 THR A O 1
ATOM 818 N N . ALA A 1 105 ? -7.836 -7.141 10.283 1.00 97.25 105 ALA A N 1
ATOM 819 C CA . ALA A 1 105 ? -7.273 -8.364 9.710 1.00 97.25 105 ALA A CA 1
ATOM 820 C C . ALA A 1 105 ? -6.736 -9.294 10.807 1.00 97.25 105 ALA A C 1
ATOM 822 O O . ALA A 1 105 ? -6.597 -8.898 11.965 1.00 97.25 105 ALA A O 1
ATOM 823 N N . GLN A 1 106 ? -6.414 -10.534 10.452 1.00 97.50 106 GLN A N 1
ATOM 824 C CA . GLN A 1 106 ? -5.792 -11.510 11.342 1.00 97.50 106 GLN A CA 1
ATOM 825 C C . GLN A 1 106 ? -4.552 -12.119 10.698 1.00 97.50 106 GLN A C 1
ATOM 827 O O . GLN A 1 106 ? -4.510 -12.369 9.490 1.00 97.50 106 GLN A O 1
ATOM 832 N N . ARG A 1 107 ? -3.532 -12.368 11.517 1.00 95.81 107 ARG A N 1
ATOM 833 C CA . ARG A 1 107 ? -2.292 -13.008 11.087 1.00 95.81 107 ARG A CA 1
ATOM 834 C C . ARG A 1 107 ? -1.626 -13.703 12.263 1.00 95.81 107 ARG A C 1
ATOM 836 O O . ARG A 1 107 ? -1.542 -13.134 13.345 1.00 95.81 107 ARG A O 1
ATOM 843 N N . ASP A 1 108 ? -1.155 -14.927 12.030 1.00 94.12 108 ASP A N 1
ATOM 844 C CA . ASP A 1 108 ? -0.406 -15.727 13.005 1.00 94.12 108 ASP A CA 1
ATOM 845 C C . ASP A 1 108 ? -1.146 -15.867 14.362 1.00 94.12 108 ASP A C 1
ATOM 847 O O . ASP A 1 108 ? -0.544 -15.887 15.430 1.00 94.12 108 ASP A O 1
ATOM 851 N N . GLY A 1 109 ? -2.486 -15.937 14.308 1.00 93.38 109 GLY A N 1
ATOM 852 C CA . GLY A 1 109 ? -3.390 -16.013 15.466 1.00 93.38 109 GLY A CA 1
ATOM 853 C C . GLY A 1 109 ? -3.748 -14.670 16.121 1.00 93.38 109 GLY A C 1
ATOM 854 O O . GLY A 1 109 ? -4.676 -14.629 16.924 1.00 93.38 109 GLY A O 1
ATOM 855 N N . LEU A 1 110 ? -3.069 -13.577 15.763 1.00 96.56 110 LEU A N 1
ATOM 856 C CA . LEU A 1 110 ? -3.283 -12.241 16.325 1.00 96.56 110 LEU A CA 1
ATOM 857 C C . LEU A 1 110 ? -4.275 -11.417 15.494 1.00 96.56 110 LEU A C 1
ATOM 859 O O . LEU A 1 110 ? -4.288 -11.479 14.260 1.00 96.56 110 LEU A O 1
ATOM 863 N N . ARG A 1 111 ? -5.073 -10.588 16.171 1.00 96.88 111 ARG A N 1
ATOM 864 C CA . ARG A 1 111 ? -5.978 -9.601 15.576 1.00 96.88 111 ARG A CA 1
ATOM 865 C C . ARG A 1 111 ? -5.267 -8.264 15.402 1.00 96.88 111 ARG A C 1
ATOM 867 O O . ARG A 1 111 ? -4.754 -7.684 16.356 1.00 96.88 111 ARG A O 1
ATOM 874 N N . TYR A 1 112 ? -5.322 -7.744 14.183 1.00 97.69 112 TYR A N 1
ATOM 875 C CA . TYR A 1 112 ? -4.758 -6.458 13.812 1.00 97.69 112 TYR A CA 1
ATOM 876 C C . TYR A 1 112 ? -5.845 -5.443 13.449 1.00 97.69 112 TYR A C 1
ATOM 878 O O . TYR A 1 112 ? -6.793 -5.759 12.723 1.00 97.69 112 TYR A O 1
ATOM 886 N N . ILE A 1 113 ? -5.653 -4.203 13.898 1.00 96.56 113 ILE A N 1
ATOM 887 C CA . ILE A 1 113 ? -6.329 -3.015 13.359 1.00 96.56 113 ILE A CA 1
ATOM 888 C C . ILE A 1 113 ? -5.357 -2.230 12.481 1.00 96.56 113 ILE A C 1
ATOM 890 O O . ILE A 1 113 ? -4.183 -2.086 12.813 1.00 96.56 113 ILE A O 1
ATOM 894 N N . ILE A 1 114 ? -5.822 -1.722 11.347 1.00 97.19 114 ILE A N 1
ATOM 895 C CA . ILE A 1 114 ? -4.990 -0.983 10.402 1.00 97.19 114 ILE A CA 1
ATOM 896 C C . ILE A 1 114 ? -5.664 0.348 10.082 1.00 97.19 114 ILE A C 1
ATOM 898 O O . ILE A 1 114 ? -6.855 0.398 9.775 1.00 97.19 114 ILE A O 1
ATOM 902 N N . GLN A 1 115 ? -4.883 1.424 10.137 1.00 96.19 115 GLN A N 1
ATOM 903 C CA . GLN A 1 115 ? -5.288 2.752 9.689 1.00 96.19 115 GLN A CA 1
ATOM 904 C C . GLN A 1 115 ? -4.444 3.164 8.482 1.00 96.19 115 GLN A C 1
ATOM 906 O O . GLN A 1 115 ? -3.222 3.020 8.471 1.00 96.19 115 GLN A O 1
ATOM 911 N N . CYS A 1 116 ? -5.096 3.721 7.474 1.00 95.44 116 CYS A N 1
ATOM 912 C CA . CYS A 1 116 ? -4.535 4.158 6.212 1.00 95.44 116 CYS A CA 1
ATOM 913 C C . CYS A 1 116 ? -4.540 5.694 6.129 1.00 95.44 116 CYS A C 1
ATOM 915 O O . CYS A 1 116 ? -5.542 6.364 6.390 1.00 95.44 116 CYS A O 1
ATOM 917 N N . LYS A 1 117 ? -3.403 6.293 5.757 1.00 94.81 117 LYS A N 1
ATOM 918 C CA . LYS A 1 117 ? -3.262 7.746 5.555 1.00 94.81 117 LYS A CA 1
ATOM 919 C C . LYS A 1 117 ? -2.552 8.049 4.235 1.00 94.81 117 LYS A C 1
ATOM 921 O O . LYS A 1 117 ? -1.322 8.144 4.166 1.00 94.81 117 LYS A O 1
ATOM 926 N N . ARG A 1 118 ? -3.351 8.222 3.175 1.00 94.44 118 ARG A N 1
ATOM 927 C CA . ARG A 1 118 ? -2.933 8.628 1.817 1.00 94.44 118 ARG A CA 1
ATOM 928 C C . ARG A 1 118 ? -2.497 10.104 1.782 1.00 94.44 118 ARG A C 1
ATOM 930 O O . ARG A 1 118 ? -3.206 10.962 1.260 1.00 94.44 118 ARG A O 1
ATOM 937 N N . TYR A 1 119 ? -1.351 10.419 2.386 1.00 94.56 119 TYR A N 1
ATOM 938 C CA . TYR A 1 119 ? -0.813 11.780 2.504 1.00 94.56 119 TYR A CA 1
ATOM 939 C C . TYR A 1 119 ? 0.471 12.005 1.693 1.00 94.56 119 TYR A C 1
ATOM 941 O O . TYR A 1 119 ? 1.213 11.080 1.350 1.00 94.56 119 TYR A O 1
ATOM 949 N N . THR A 1 120 ? 0.742 13.281 1.408 1.00 93.12 120 THR A N 1
ATOM 950 C CA . THR A 1 120 ? 1.981 13.767 0.779 1.00 93.12 120 THR A CA 1
ATOM 951 C C . THR A 1 120 ? 2.979 14.346 1.785 1.00 93.12 120 THR A C 1
ATOM 953 O O . THR A 1 120 ? 4.181 14.242 1.545 1.00 93.12 120 THR A O 1
ATOM 956 N N . LYS A 1 121 ? 2.487 14.929 2.890 1.00 95.94 121 LYS A N 1
ATOM 957 C CA . LYS A 1 121 ? 3.262 15.458 4.031 1.00 95.94 121 LYS A CA 1
ATOM 958 C C . LYS A 1 121 ? 3.497 14.370 5.094 1.00 95.94 121 LYS A C 1
ATOM 960 O O . LYS A 1 121 ? 2.739 13.396 5.102 1.00 95.94 121 LYS A O 1
ATOM 965 N N . PRO A 1 122 ? 4.509 14.489 5.975 1.00 97.38 122 PRO A N 1
ATOM 966 C CA . PRO A 1 122 ? 4.735 13.517 7.044 1.00 97.38 122 PRO A CA 1
ATOM 967 C C . PRO A 1 122 ? 3.536 13.384 7.996 1.00 97.38 122 PRO A C 1
ATOM 969 O O . PRO A 1 122 ? 2.877 14.374 8.313 1.00 97.38 122 PRO A O 1
ATOM 972 N N . VAL A 1 123 ? 3.266 12.165 8.462 1.00 97.31 123 VAL A N 1
ATOM 973 C CA . VAL A 1 123 ? 2.184 11.851 9.408 1.00 97.31 123 VAL A CA 1
ATOM 974 C C . VAL A 1 123 ? 2.626 12.173 10.841 1.00 97.31 123 VAL A C 1
ATOM 976 O O . VAL A 1 123 ? 3.697 11.743 11.287 1.00 97.31 123 VAL A O 1
ATOM 979 N N . GLY A 1 124 ? 1.793 12.942 11.548 1.00 96.31 124 GLY A N 1
ATOM 980 C CA . GLY A 1 124 ? 2.043 13.427 12.907 1.00 96.31 124 GLY A CA 1
ATOM 981 C C . GLY A 1 124 ? 1.641 12.454 14.029 1.00 96.31 124 GLY A C 1
ATOM 982 O O . GLY A 1 124 ? 0.951 11.463 13.776 1.00 96.31 124 GLY A O 1
ATOM 983 N N . PRO A 1 125 ? 2.063 12.744 15.275 1.00 96.69 125 PRO A N 1
ATOM 984 C CA . PRO A 1 125 ? 1.934 11.834 16.416 1.00 96.69 125 PRO A CA 1
ATOM 985 C C . PRO A 1 125 ? 0.496 11.629 16.905 1.00 96.69 125 PRO A C 1
ATOM 987 O O . PRO A 1 125 ? 0.213 10.653 17.591 1.00 96.69 125 PRO A O 1
ATOM 990 N N . ASN A 1 126 ? -0.434 12.514 16.536 1.00 95.94 126 ASN A N 1
ATOM 991 C CA . ASN A 1 126 ? -1.848 12.357 16.870 1.00 95.94 126 ASN A CA 1
ATOM 992 C C . ASN A 1 126 ? -2.393 11.010 16.357 1.00 95.94 126 ASN A C 1
ATOM 994 O O . ASN A 1 126 ? -2.923 10.245 17.148 1.00 95.94 126 ASN A O 1
ATOM 998 N N . TYR A 1 127 ? -2.121 10.646 15.097 1.00 95.19 127 TYR A N 1
ATOM 999 C CA . TYR A 1 127 ? -2.578 9.379 14.510 1.00 95.19 127 TYR A CA 1
ATOM 1000 C C . TYR A 1 127 ? -1.991 8.144 15.209 1.00 95.19 127 TYR A C 1
ATOM 1002 O O . TYR A 1 127 ? -2.643 7.106 15.278 1.00 95.19 127 TYR A O 1
ATOM 1010 N N . VAL A 1 128 ? -0.772 8.257 15.749 1.00 96.12 128 VAL A N 1
ATOM 1011 C CA . VAL A 1 128 ? -0.144 7.202 16.560 1.00 96.12 128 VAL A CA 1
ATOM 1012 C C . VAL A 1 128 ? -0.917 7.017 17.865 1.00 96.12 128 VAL A C 1
ATOM 1014 O O . VAL A 1 128 ? -1.316 5.898 18.177 1.00 96.12 128 VAL A O 1
ATOM 1017 N N . ARG A 1 129 ? -1.191 8.105 18.593 1.00 95.00 129 ARG A N 1
ATOM 1018 C CA . ARG A 1 129 ? -1.962 8.067 19.847 1.00 95.00 129 ARG A CA 1
ATOM 1019 C C . ARG A 1 129 ? -3.407 7.616 19.647 1.00 95.00 129 ARG A C 1
ATOM 1021 O O . ARG A 1 129 ? -3.874 6.773 20.409 1.00 95.00 129 ARG A O 1
ATOM 1028 N N . ASP A 1 130 ? -4.079 8.115 18.614 1.00 94.00 130 ASP A N 1
ATOM 1029 C CA . ASP A 1 130 ? -5.463 7.761 18.289 1.00 94.00 130 ASP A CA 1
ATOM 1030 C C . ASP A 1 130 ? -5.584 6.251 18.008 1.00 94.00 130 ASP A C 1
ATOM 1032 O O . ASP A 1 130 ? -6.448 5.571 18.567 1.00 94.00 130 ASP A O 1
ATOM 1036 N N . LEU A 1 131 ? -4.666 5.693 17.206 1.00 94.69 131 LEU A N 1
ATOM 1037 C CA . LEU A 1 131 ? -4.663 4.270 16.861 1.00 94.69 131 LEU A CA 1
ATOM 1038 C C . LEU A 1 131 ? -4.221 3.367 18.028 1.00 94.69 131 LEU A C 1
ATOM 1040 O O . LEU A 1 131 ? -4.753 2.268 18.182 1.00 94.69 131 LEU A O 1
ATOM 1044 N N . VAL A 1 132 ? -3.305 3.828 18.888 1.00 94.62 132 VAL A N 1
ATOM 1045 C CA . VAL A 1 132 ? -2.962 3.126 20.140 1.00 94.62 132 VAL A CA 1
ATOM 1046 C C . VAL A 1 132 ? -4.154 3.108 21.105 1.00 94.62 132 VAL A C 1
ATOM 1048 O O . VAL A 1 132 ? -4.424 2.074 21.712 1.00 94.62 132 VAL A O 1
ATOM 1051 N N . GLY A 1 133 ? -4.934 4.189 21.195 1.00 92.62 133 GLY A N 1
ATOM 1052 C CA . GLY A 1 133 ? -6.204 4.193 21.933 1.00 92.62 133 GLY A CA 1
ATOM 1053 C C . GLY A 1 133 ? -7.240 3.230 21.335 1.00 92.62 133 GLY A C 1
ATOM 1054 O O . GLY A 1 133 ? -7.944 2.528 22.066 1.00 92.62 133 GLY A O 1
ATOM 1055 N N . ALA A 1 134 ? -7.295 3.132 20.004 1.00 92.44 134 ALA A N 1
ATOM 1056 C CA . ALA A 1 134 ? -8.190 2.213 19.308 1.00 92.44 134 ALA A CA 1
ATOM 1057 C C . ALA A 1 134 ? -7.882 0.724 19.572 1.00 92.44 134 ALA A C 1
ATOM 1059 O O . ALA A 1 134 ? -8.817 -0.076 19.532 1.00 92.44 134 ALA A O 1
ATOM 1060 N N . LEU A 1 135 ? -6.636 0.345 19.905 1.00 91.56 135 LEU A N 1
ATOM 1061 C CA . LEU A 1 135 ? -6.276 -1.041 20.260 1.00 91.56 135 LEU A CA 1
ATOM 1062 C C . LEU A 1 135 ? -7.110 -1.581 21.423 1.00 91.56 135 LEU A C 1
ATOM 1064 O O . LEU A 1 135 ? -7.685 -2.666 21.320 1.00 91.56 135 LEU A O 1
ATOM 1068 N N . GLN A 1 136 ? -7.214 -0.808 22.509 1.00 88.38 136 GLN A N 1
ATOM 1069 C CA . GLN A 1 136 ? -7.979 -1.218 23.688 1.00 88.38 136 GLN A CA 1
ATOM 1070 C C . GLN A 1 136 ? -9.485 -1.246 23.403 1.00 88.38 136 GLN A C 1
ATOM 1072 O O . GLN A 1 136 ? -10.173 -2.176 23.817 1.00 88.38 136 GLN A O 1
ATOM 1077 N N . ILE A 1 137 ? -9.990 -0.265 22.647 1.00 88.44 137 ILE A N 1
ATOM 1078 C CA . ILE A 1 137 ? -11.412 -0.155 22.287 1.00 88.44 137 ILE A CA 1
ATOM 1079 C C . ILE A 1 137 ? -11.863 -1.321 21.394 1.00 88.44 137 ILE A C 1
ATOM 1081 O O . ILE A 1 137 ? -12.949 -1.858 21.594 1.00 88.44 137 ILE A O 1
ATOM 1085 N N . GLN A 1 138 ? -11.051 -1.705 20.405 1.00 87.62 138 GLN A N 1
ATOM 1086 C CA . GLN A 1 138 ? -11.370 -2.767 19.439 1.00 87.62 138 GLN A CA 1
ATOM 1087 C C . GLN A 1 138 ? -10.935 -4.167 19.908 1.00 87.62 138 GLN A C 1
ATOM 1089 O O . GLN A 1 138 ? -11.157 -5.143 19.189 1.00 87.62 138 GLN A O 1
ATOM 1094 N N . GLN A 1 139 ? -10.300 -4.272 21.084 1.00 89.69 139 GLN A N 1
ATOM 1095 C CA . GLN A 1 139 ? -9.700 -5.505 21.604 1.00 89.69 139 GLN A CA 1
ATOM 1096 C C . GLN A 1 139 ? -8.839 -6.201 20.535 1.00 89.69 139 GLN A C 1
ATOM 1098 O O . GLN A 1 139 ? -9.113 -7.333 20.126 1.00 89.69 139 GLN A O 1
ATOM 1103 N N . ALA A 1 140 ? -7.850 -5.472 20.018 1.00 93.94 140 ALA A N 1
ATOM 1104 C CA . ALA A 1 140 ? -6.895 -5.968 19.034 1.00 93.94 140 ALA A CA 1
ATOM 1105 C C . ALA A 1 140 ? -5.492 -6.056 19.641 1.00 93.94 140 ALA A C 1
ATOM 1107 O O . ALA A 1 140 ? -5.100 -5.215 20.449 1.00 93.94 140 ALA A O 1
ATOM 1108 N N . ASP A 1 141 ? -4.740 -7.074 19.231 1.00 96.69 141 ASP A N 1
ATOM 1109 C CA . ASP A 1 141 ? -3.418 -7.378 19.779 1.00 96.69 141 ASP A CA 1
ATOM 1110 C C . ASP A 1 141 ? -2.343 -6.439 19.227 1.00 96.69 141 ASP A C 1
ATOM 1112 O O . ASP A 1 141 ? -1.356 -6.149 19.905 1.00 96.69 141 ASP A O 1
ATOM 1116 N N . ARG A 1 142 ? -2.507 -5.996 17.972 1.00 97.38 142 ARG A N 1
ATOM 1117 C CA . ARG A 1 142 ? -1.544 -5.153 17.252 1.00 97.38 142 ARG A CA 1
ATOM 1118 C C . ARG A 1 142 ? -2.215 -4.160 16.309 1.00 97.38 142 ARG A C 1
ATOM 1120 O O . ARG A 1 142 ? -3.334 -4.359 15.842 1.00 97.38 142 ARG A O 1
ATOM 1127 N N . ALA A 1 143 ? -1.507 -3.077 16.015 1.00 97.12 143 ALA A N 1
ATOM 1128 C CA . ALA A 1 143 ? -1.927 -2.038 15.089 1.00 97.12 143 ALA A CA 1
ATOM 1129 C C . ALA A 1 143 ? -0.911 -1.852 13.958 1.00 97.12 143 ALA A C 1
ATOM 1131 O O . ALA A 1 143 ? 0.287 -2.065 14.149 1.00 97.12 143 ALA A O 1
ATOM 1132 N N . ILE A 1 144 ? -1.376 -1.386 12.799 1.00 98.12 144 ILE A N 1
ATOM 1133 C CA . ILE A 1 144 ? -0.518 -0.892 11.717 1.00 98.12 144 ILE A CA 1
ATOM 1134 C C . ILE A 1 144 ? -1.017 0.482 11.270 1.00 98.12 144 ILE A C 1
ATOM 1136 O O . ILE A 1 144 ? -2.171 0.630 10.873 1.00 98.12 144 ILE A O 1
ATOM 1140 N N . LEU A 1 145 ? -0.138 1.482 11.267 1.00 97.75 145 LEU A N 1
ATOM 1141 C CA . LEU A 1 145 ? -0.398 2.769 10.623 1.00 97.75 145 LEU A CA 1
ATOM 1142 C C . LEU A 1 145 ? 0.323 2.799 9.270 1.00 97.75 145 LEU A C 1
ATOM 1144 O O . LEU A 1 145 ? 1.553 2.810 9.214 1.00 97.75 145 LEU A O 1
ATOM 1148 N N . VAL A 1 146 ? -0.440 2.797 8.177 1.00 98.12 146 VAL A N 1
ATOM 1149 C CA . VAL A 1 146 ? 0.057 2.763 6.794 1.00 98.12 146 VAL A CA 1
ATOM 1150 C C . VAL A 1 146 ? -0.020 4.151 6.169 1.00 98.12 146 VAL A C 1
ATOM 1152 O O . VAL A 1 146 ? -1.052 4.819 6.238 1.00 98.12 146 VAL A O 1
ATOM 1155 N N . THR A 1 147 ? 1.039 4.592 5.488 1.00 97.19 147 THR A N 1
ATOM 1156 C CA . THR A 1 147 ? 1.013 5.857 4.743 1.00 97.19 147 THR A CA 1
ATOM 1157 C C . THR A 1 147 ? 1.787 5.817 3.429 1.00 97.19 147 THR A C 1
ATOM 1159 O O . THR A 1 147 ? 2.859 5.229 3.314 1.00 97.19 147 THR A O 1
ATOM 1162 N N . THR A 1 148 ? 1.288 6.561 2.439 1.00 96.31 148 THR A N 1
ATOM 1163 C CA . THR A 1 148 ? 2.021 6.930 1.215 1.00 96.31 148 THR A CA 1
ATOM 1164 C C . THR A 1 148 ? 3.150 7.941 1.466 1.00 96.31 148 THR A C 1
ATOM 1166 O O . THR A 1 148 ? 3.770 8.427 0.520 1.00 96.31 148 THR A O 1
ATOM 1169 N N . SER A 1 149 ? 3.406 8.320 2.717 1.00 96.25 149 SER A N 1
ATOM 1170 C CA . SER A 1 149 ? 4.331 9.378 3.123 1.00 96.25 149 SER A CA 1
ATOM 1171 C C . SER A 1 149 ? 5.464 8.854 4.018 1.00 96.25 149 SER A C 1
ATOM 1173 O O . SER A 1 149 ? 5.876 7.699 3.912 1.00 96.25 149 SER A O 1
ATOM 1175 N N . THR A 1 150 ? 6.001 9.707 4.884 1.00 97.44 150 THR A N 1
ATOM 1176 C CA . THR A 1 150 ? 6.843 9.351 6.034 1.00 97.44 150 THR A CA 1
ATOM 1177 C C . THR A 1 150 ? 6.115 9.642 7.347 1.00 97.44 150 THR A C 1
ATOM 1179 O O . THR A 1 150 ? 5.077 10.301 7.362 1.00 97.44 150 THR A O 1
ATOM 1182 N N . PHE A 1 151 ? 6.675 9.179 8.461 1.00 98.19 151 PHE A N 1
ATOM 1183 C CA . PHE A 1 151 ? 6.303 9.608 9.812 1.00 98.19 151 PHE A CA 1
ATOM 1184 C C . PHE A 1 151 ? 7.287 10.661 10.318 1.00 98.19 151 PHE A C 1
ATOM 1186 O O . PHE A 1 151 ? 8.473 10.581 9.983 1.00 98.19 151 PHE A O 1
ATOM 1193 N N . THR A 1 152 ? 6.817 11.619 11.124 1.00 98.12 152 THR A N 1
ATOM 1194 C CA . THR A 1 152 ? 7.715 12.518 11.870 1.00 98.12 152 THR A CA 1
ATOM 1195 C C . THR A 1 152 ? 8.512 11.738 12.917 1.00 98.12 152 THR A C 1
ATOM 1197 O O . THR A 1 152 ? 8.090 10.666 13.361 1.00 98.12 152 THR A O 1
ATOM 1200 N N . ASP A 1 153 ? 9.652 12.276 13.350 1.00 97.81 153 ASP A N 1
ATOM 1201 C CA . ASP A 1 153 ? 10.480 11.619 14.369 1.00 97.81 153 ASP A CA 1
ATOM 1202 C C . ASP A 1 153 ? 9.725 11.451 15.692 1.00 97.81 153 ASP A C 1
ATOM 1204 O O . ASP A 1 153 ? 9.802 10.390 16.305 1.00 97.81 153 ASP A O 1
ATOM 1208 N N . GLN A 1 154 ? 8.886 12.424 16.062 1.00 97.38 154 GLN A N 1
ATOM 1209 C CA . GLN A 1 154 ? 7.991 12.318 17.216 1.00 97.38 154 GLN A CA 1
ATOM 1210 C C . GLN A 1 154 ? 7.001 11.147 17.086 1.00 97.38 154 GLN A C 1
ATOM 1212 O O . GLN A 1 154 ? 6.851 10.378 18.029 1.00 97.38 154 GLN A O 1
ATOM 1217 N N . SER A 1 155 ? 6.387 10.936 15.915 1.00 97.25 155 SER A N 1
ATOM 1218 C CA . SER A 1 155 ? 5.533 9.761 15.667 1.00 97.25 155 SER A CA 1
ATOM 1219 C C . SER A 1 155 ? 6.310 8.447 15.808 1.00 97.25 155 SER A C 1
ATOM 1221 O O . SER A 1 155 ? 5.789 7.466 16.333 1.00 97.25 155 SER A O 1
ATOM 1223 N N . ARG A 1 156 ? 7.575 8.417 15.359 1.00 97.50 156 ARG A N 1
ATOM 1224 C CA . ARG A 1 156 ? 8.451 7.243 15.509 1.00 97.50 156 ARG A CA 1
ATOM 1225 C C . ARG A 1 156 ? 8.889 7.020 16.956 1.00 97.50 156 ARG A C 1
ATOM 1227 O O . ARG A 1 156 ? 9.118 5.873 17.317 1.00 97.50 156 ARG A O 1
ATOM 1234 N N . LEU A 1 157 ? 9.021 8.075 17.762 1.00 97.00 157 LEU A N 1
ATOM 1235 C CA . LEU A 1 157 ? 9.300 7.984 19.197 1.00 97.00 157 LEU A CA 1
ATOM 1236 C C . LEU A 1 157 ? 8.074 7.481 19.969 1.00 97.00 157 LEU A C 1
ATOM 1238 O O . LEU A 1 157 ? 8.208 6.527 20.726 1.00 97.00 157 LEU A O 1
ATOM 1242 N N . GLU A 1 158 ? 6.889 8.048 19.727 1.00 96.31 158 GLU A N 1
ATOM 1243 C CA . GLU A 1 158 ? 5.639 7.653 20.401 1.00 96.31 158 GLU A CA 1
ATOM 1244 C C . GLU A 1 158 ? 5.197 6.218 20.059 1.00 96.31 158 GLU A C 1
ATOM 1246 O O . GLU A 1 158 ? 4.574 5.557 20.885 1.00 96.31 158 GLU A O 1
ATOM 1251 N N . ALA A 1 159 ? 5.567 5.692 18.886 1.00 96.44 159 ALA A N 1
ATOM 1252 C CA . ALA A 1 159 ? 5.320 4.294 18.526 1.00 96.44 159 ALA A CA 1
ATOM 1253 C C . ALA A 1 159 ? 6.285 3.286 19.195 1.00 96.44 159 ALA A C 1
ATOM 1255 O O . ALA A 1 159 ? 6.016 2.084 19.178 1.00 96.44 159 ALA A O 1
ATOM 1256 N N . ARG A 1 160 ? 7.417 3.717 19.780 1.00 95.06 160 ARG A N 1
ATOM 1257 C CA . ARG A 1 160 ? 8.372 2.787 20.421 1.00 95.06 160 ARG A CA 1
ATOM 1258 C C . ARG A 1 160 ? 7.756 2.156 21.668 1.00 95.06 160 ARG A C 1
ATOM 1260 O O . ARG A 1 160 ? 7.201 2.843 22.516 1.00 95.06 160 ARG A O 1
ATOM 1267 N N . GLY A 1 161 ? 7.897 0.836 21.786 1.00 93.19 161 GLY A N 1
ATOM 1268 C CA . GLY A 1 161 ? 7.346 0.060 22.902 1.00 93.19 161 GLY A CA 1
ATOM 1269 C C . GLY A 1 161 ? 5.832 -0.171 22.835 1.00 93.19 161 GLY A C 1
ATOM 1270 O O . GLY A 1 161 ? 5.307 -0.897 23.671 1.00 93.19 161 GLY A O 1
ATOM 1271 N N . GLN A 1 162 ? 5.137 0.392 21.842 1.00 95.62 162 GLN A N 1
ATOM 1272 C CA . GLN A 1 162 ? 3.719 0.132 21.599 1.00 95.62 162 GLN A CA 1
ATOM 1273 C C . GLN A 1 162 ? 3.537 -1.099 20.706 1.00 95.62 162 GLN A C 1
ATOM 1275 O O . GLN A 1 162 ? 4.412 -1.446 19.912 1.00 95.62 162 GLN A O 1
ATOM 1280 N N . ALA A 1 163 ? 2.356 -1.716 20.756 1.00 96.12 163 ALA A N 1
ATOM 1281 C CA . ALA A 1 163 ? 1.952 -2.775 19.828 1.00 96.12 163 ALA A CA 1
ATOM 1282 C C . ALA A 1 163 ? 1.560 -2.223 18.434 1.00 96.12 163 ALA A C 1
ATOM 1284 O O . ALA A 1 163 ? 0.598 -2.681 17.824 1.00 96.12 163 ALA A O 1
ATOM 1285 N N . LEU A 1 164 ? 2.286 -1.214 17.938 1.00 96.38 164 LEU A N 1
ATOM 1286 C CA . LEU A 1 164 ? 2.009 -0.482 16.703 1.00 96.38 164 LEU A CA 1
ATOM 1287 C C . LEU A 1 164 ? 3.190 -0.583 15.730 1.00 96.38 164 LEU A C 1
ATOM 1289 O O . LEU A 1 164 ? 4.306 -0.174 16.044 1.00 96.38 164 LEU A O 1
ATOM 1293 N N . GLU A 1 165 ? 2.923 -1.035 14.508 1.00 97.19 165 GLU A N 1
ATOM 1294 C CA . GLU A 1 165 ? 3.867 -0.960 13.395 1.00 97.19 165 GLU A CA 1
ATOM 1295 C C . GLU A 1 165 ? 3.607 0.280 12.528 1.00 97.19 165 GLU A C 1
ATOM 1297 O O . GLU A 1 165 ? 2.467 0.643 12.235 1.00 97.19 165 GLU A O 1
ATOM 1302 N N . LEU A 1 166 ? 4.684 0.920 12.069 1.00 98.12 166 LEU A N 1
ATOM 1303 C CA . LEU A 1 166 ? 4.631 2.081 11.182 1.00 98.12 166 LEU A CA 1
ATOM 1304 C C . LEU A 1 166 ? 5.061 1.678 9.769 1.00 98.12 166 LEU A C 1
ATOM 1306 O O . LEU A 1 166 ? 6.242 1.440 9.523 1.00 98.12 166 LEU A O 1
ATOM 1310 N N . TRP A 1 167 ? 4.118 1.617 8.831 1.00 98.00 167 TRP A N 1
ATOM 1311 C CA . TRP A 1 167 ? 4.376 1.283 7.429 1.00 98.00 167 TRP A CA 1
ATOM 1312 C C . TRP A 1 167 ? 4.409 2.567 6.590 1.00 98.00 167 TRP A C 1
ATOM 1314 O O . TRP A 1 167 ? 3.394 3.019 6.058 1.00 98.00 167 TRP A O 1
ATOM 1324 N N . ASP A 1 168 ? 5.587 3.189 6.499 1.00 97.25 168 ASP A N 1
ATOM 1325 C CA . ASP A 1 168 ? 5.806 4.333 5.605 1.00 97.25 168 ASP A CA 1
ATOM 1326 C C . ASP A 1 168 ? 5.968 3.890 4.142 1.00 97.25 168 ASP A C 1
ATOM 1328 O O . ASP A 1 168 ? 6.003 2.697 3.845 1.00 97.25 168 ASP A O 1
ATOM 1332 N N . HIS A 1 169 ? 6.087 4.843 3.212 1.00 94.56 169 HIS A N 1
ATOM 1333 C CA . HIS A 1 169 ? 6.205 4.561 1.776 1.00 94.56 169 HIS A CA 1
ATOM 1334 C C . HIS A 1 169 ? 7.295 3.533 1.412 1.00 94.56 169 HIS A C 1
ATOM 1336 O O . HIS A 1 169 ? 7.161 2.861 0.390 1.00 94.56 169 HIS A O 1
ATOM 1342 N N . ARG A 1 170 ? 8.365 3.402 2.214 1.00 93.75 170 ARG A N 1
ATOM 1343 C CA . ARG A 1 170 ? 9.451 2.442 1.970 1.00 93.75 170 ARG A CA 1
ATOM 1344 C C . ARG A 1 170 ? 9.052 1.040 2.417 1.00 93.75 170 ARG A C 1
ATOM 1346 O O . ARG A 1 170 ? 9.228 0.097 1.653 1.00 93.75 170 ARG A O 1
ATOM 1353 N N . ILE A 1 171 ? 8.502 0.911 3.623 1.00 96.31 171 ILE A N 1
ATOM 1354 C CA . ILE A 1 171 ? 8.021 -0.378 4.145 1.00 96.31 171 ILE A CA 1
ATOM 1355 C C . ILE A 1 171 ? 6.829 -0.865 3.317 1.00 96.31 171 ILE A C 1
ATOM 1357 O O . ILE A 1 171 ? 6.789 -2.025 2.920 1.00 96.31 171 ILE A O 1
ATOM 1361 N N . LEU A 1 172 ? 5.901 0.030 2.972 1.00 95.88 172 LEU A N 1
ATOM 1362 C CA . LEU A 1 172 ? 4.773 -0.271 2.095 1.00 95.88 172 LEU A CA 1
ATOM 1363 C C . LEU A 1 172 ? 5.249 -0.819 0.740 1.00 95.88 172 LEU A C 1
ATOM 1365 O O . LEU A 1 172 ? 4.751 -1.852 0.304 1.00 95.88 172 LEU A O 1
ATOM 1369 N N . TRP A 1 173 ? 6.255 -0.193 0.114 1.00 93.44 173 TRP A N 1
ATOM 1370 C CA . TRP A 1 173 ? 6.860 -0.702 -1.123 1.00 93.44 173 TRP A CA 1
ATOM 1371 C C . TRP A 1 173 ? 7.439 -2.117 -0.964 1.00 93.44 173 TRP A C 1
ATOM 1373 O O . TRP A 1 173 ? 7.131 -2.990 -1.769 1.00 93.44 173 TRP A O 1
ATOM 1383 N N . GLN A 1 174 ? 8.198 -2.378 0.106 1.00 93.94 174 GLN A N 1
ATOM 1384 C CA . GLN A 1 174 ? 8.743 -3.715 0.388 1.00 93.94 174 GLN A CA 1
ATOM 1385 C C . GLN A 1 174 ? 7.641 -4.774 0.542 1.00 93.94 174 GLN A C 1
ATOM 1387 O O . GLN A 1 174 ? 7.793 -5.900 0.074 1.00 93.94 174 GLN A O 1
ATOM 1392 N N . ARG A 1 175 ? 6.511 -4.417 1.167 1.00 95.38 175 ARG A N 1
ATOM 1393 C CA . ARG A 1 175 ? 5.343 -5.302 1.302 1.00 95.38 175 ARG A CA 1
ATOM 1394 C C . ARG A 1 175 ? 4.668 -5.593 -0.038 1.00 95.38 175 ARG A C 1
ATOM 1396 O O . ARG A 1 175 ? 4.224 -6.716 -0.251 1.00 95.38 175 ARG A O 1
ATOM 1403 N N . ILE A 1 176 ? 4.629 -4.621 -0.947 1.00 91.62 176 ILE A N 1
ATOM 1404 C CA . ILE A 1 176 ? 4.109 -4.802 -2.311 1.00 91.62 176 ILE A CA 1
ATOM 1405 C C . ILE A 1 176 ? 5.017 -5.733 -3.120 1.00 91.62 176 ILE A C 1
ATOM 1407 O O . ILE A 1 176 ? 4.520 -6.690 -3.708 1.00 91.62 176 ILE A O 1
ATOM 1411 N N . GLU A 1 177 ? 6.337 -5.529 -3.084 1.00 90.31 177 GLU A N 1
ATOM 1412 C CA . GLU A 1 177 ? 7.294 -6.453 -3.710 1.00 90.31 177 GLU A CA 1
ATOM 1413 C C . GLU A 1 177 ? 7.153 -7.876 -3.135 1.00 90.31 177 GLU A C 1
ATOM 1415 O O . GLU A 1 177 ? 7.097 -8.846 -3.890 1.00 90.31 177 GLU A O 1
ATOM 1420 N N . GLU A 1 178 ? 7.026 -8.020 -1.810 1.00 93.00 178 GLU A N 1
ATOM 1421 C CA . GLU A 1 178 ? 6.809 -9.313 -1.144 1.00 93.00 178 GLU A CA 1
ATOM 1422 C C . GLU A 1 178 ? 5.528 -10.015 -1.646 1.00 93.00 178 GLU A C 1
ATOM 1424 O O . GLU A 1 178 ? 5.550 -11.213 -1.947 1.00 93.00 178 GLU A O 1
ATOM 1429 N N . ALA A 1 179 ? 4.425 -9.274 -1.791 1.00 89.38 179 ALA A N 1
ATOM 1430 C CA . ALA A 1 179 ? 3.162 -9.768 -2.338 1.00 89.38 179 ALA A CA 1
ATOM 1431 C C . ALA A 1 179 ? 3.275 -10.196 -3.814 1.00 89.38 179 ALA A C 1
ATOM 1433 O O . ALA A 1 179 ? 2.791 -11.266 -4.194 1.00 89.38 179 ALA A O 1
ATOM 1434 N N . GLU A 1 180 ? 3.960 -9.413 -4.651 1.00 86.62 180 GLU A N 1
ATOM 1435 C CA . GLU A 1 180 ? 4.197 -9.758 -6.056 1.00 86.62 180 GLU A CA 1
ATOM 1436 C C . GLU A 1 180 ? 5.045 -11.032 -6.199 1.00 86.62 180 GLU A C 1
ATOM 1438 O O . GLU A 1 180 ? 4.677 -11.933 -6.959 1.00 86.62 180 GLU A O 1
ATOM 1443 N N . GLN A 1 181 ? 6.119 -11.186 -5.416 1.00 87.56 181 GLN A N 1
ATOM 1444 C CA . GLN A 1 181 ? 6.935 -12.409 -5.440 1.00 87.56 181 GLN A CA 1
ATOM 1445 C C . GLN A 1 181 ? 6.145 -13.650 -4.987 1.00 87.56 181 GLN A C 1
ATOM 1447 O O . GLN A 1 181 ? 6.276 -14.727 -5.584 1.00 87.56 181 GLN A O 1
ATOM 1452 N N . ARG A 1 182 ? 5.270 -13.511 -3.980 1.00 87.94 182 ARG A N 1
ATOM 1453 C CA . ARG A 1 182 ? 4.343 -14.576 -3.546 1.00 87.94 182 ARG A CA 1
ATOM 1454 C C . ARG A 1 182 ? 3.355 -14.956 -4.652 1.00 87.94 182 ARG A C 1
ATOM 1456 O O . ARG A 1 182 ? 3.154 -16.143 -4.907 1.00 87.94 182 ARG A O 1
ATOM 1463 N N . ARG A 1 183 ? 2.780 -13.979 -5.364 1.00 81.25 183 ARG A N 1
ATOM 1464 C CA . ARG A 1 183 ? 1.899 -14.230 -6.522 1.00 81.25 183 ARG A CA 1
ATOM 1465 C C . ARG A 1 183 ? 2.619 -15.010 -7.623 1.00 81.25 183 ARG A C 1
ATOM 1467 O O . ARG A 1 183 ? 2.105 -16.037 -8.069 1.00 81.25 183 ARG A O 1
ATOM 1474 N N . LEU A 1 184 ? 3.818 -14.575 -8.017 1.00 82.06 184 LEU A N 1
ATOM 1475 C CA . LEU A 1 184 ? 4.612 -15.220 -9.070 1.00 82.06 184 LEU A CA 1
ATOM 1476 C C . LEU A 1 184 ? 4.988 -16.666 -8.707 1.00 82.06 184 LEU A C 1
ATOM 1478 O O . LEU A 1 184 ? 4.796 -17.581 -9.512 1.00 82.06 184 LEU A O 1
ATOM 1482 N N . THR A 1 185 ? 5.457 -16.905 -7.480 1.00 83.31 185 THR A N 1
ATOM 1483 C CA . THR A 1 185 ? 5.800 -18.262 -7.014 1.00 83.31 185 THR A CA 1
ATOM 1484 C C . THR A 1 185 ? 4.573 -19.172 -6.889 1.00 83.31 185 THR A C 1
ATOM 1486 O O . THR A 1 185 ? 4.635 -20.337 -7.294 1.00 83.31 185 THR A O 1
ATOM 1489 N N . ASN A 1 186 ? 3.428 -18.658 -6.430 1.00 80.44 186 ASN A N 1
ATOM 1490 C CA . ASN A 1 186 ? 2.172 -19.415 -6.384 1.00 80.44 186 ASN A CA 1
ATOM 1491 C C . ASN A 1 186 ? 1.644 -19.770 -7.787 1.00 80.44 186 ASN A C 1
ATOM 1493 O O . ASN A 1 186 ? 1.215 -20.905 -8.010 1.00 80.44 186 ASN A O 1
ATOM 1497 N N . GLN A 1 187 ? 1.731 -18.855 -8.758 1.00 77.56 187 GLN A N 1
ATOM 1498 C CA . GLN A 1 187 ? 1.389 -19.139 -10.159 1.00 77.56 187 GLN A CA 1
ATOM 1499 C C . GLN A 1 187 ? 2.299 -20.219 -10.766 1.00 77.56 187 GLN A C 1
ATOM 1501 O O . GLN A 1 187 ? 1.810 -21.134 -11.431 1.00 77.56 187 GLN A O 1
ATOM 1506 N N . GLN A 1 188 ? 3.611 -20.164 -10.510 1.00 77.12 188 GLN A N 1
ATOM 1507 C CA . GLN A 1 188 ? 4.553 -21.193 -10.967 1.00 77.12 188 GLN A CA 1
ATOM 1508 C C . GLN A 1 188 ? 4.259 -22.568 -10.349 1.00 77.12 188 GLN A C 1
ATOM 1510 O O . GLN A 1 188 ? 4.284 -23.572 -11.065 1.00 77.12 188 GLN A O 1
ATOM 1515 N N . ARG A 1 189 ? 3.929 -22.624 -9.049 1.00 72.88 189 ARG A N 1
ATOM 1516 C CA . ARG A 1 189 ? 3.499 -23.864 -8.379 1.00 72.88 189 ARG A CA 1
ATOM 1517 C C . ARG A 1 189 ? 2.244 -24.447 -9.032 1.00 72.88 189 ARG A C 1
ATOM 1519 O O . ARG A 1 189 ? 2.273 -25.618 -9.399 1.00 72.88 189 ARG A O 1
ATOM 1526 N N . ARG A 1 190 ? 1.205 -23.631 -9.271 1.00 68.81 190 ARG A N 1
ATOM 1527 C CA . ARG A 1 190 ? -0.031 -24.058 -9.963 1.00 68.81 190 ARG A CA 1
ATOM 1528 C C . ARG A 1 190 ? 0.232 -24.592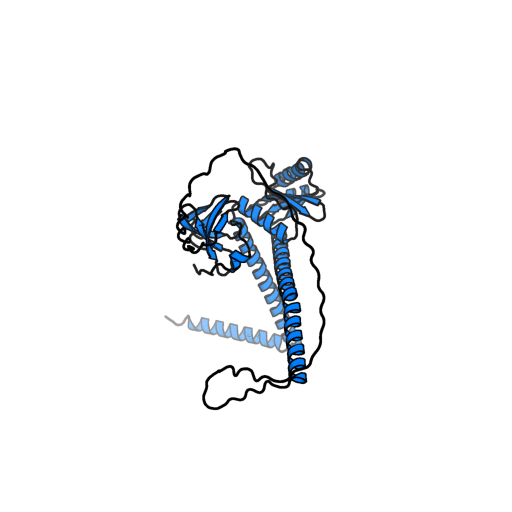 -11.377 1.00 68.81 190 ARG A C 1
ATOM 1530 O O . ARG A 1 190 ? -0.309 -25.630 -11.745 1.00 68.81 190 ARG A O 1
ATOM 1537 N N . LYS A 1 191 ? 1.097 -23.938 -12.164 1.00 69.12 191 LYS A N 1
ATOM 1538 C CA . LYS A 1 191 ? 1.466 -24.432 -13.507 1.00 69.12 191 LYS A CA 1
ATOM 1539 C C . LYS A 1 191 ? 2.190 -25.783 -13.446 1.00 69.12 191 LYS A C 1
ATOM 1541 O O . LYS A 1 191 ? 1.872 -26.676 -14.226 1.00 69.12 191 LYS A O 1
ATOM 1546 N N . ARG A 1 192 ? 3.116 -25.971 -12.496 1.00 62.09 192 ARG A N 1
ATOM 1547 C CA . ARG A 1 192 ? 3.831 -27.249 -12.312 1.00 62.09 192 ARG A CA 1
ATOM 1548 C C . ARG A 1 192 ? 2.924 -28.380 -11.817 1.00 62.09 192 ARG A C 1
ATOM 1550 O O . ARG A 1 192 ? 3.056 -29.494 -12.315 1.00 62.09 192 ARG A O 1
ATOM 1557 N N . SER A 1 193 ? 1.993 -28.107 -10.900 1.00 59.97 193 SER A N 1
ATOM 1558 C CA . SER A 1 193 ? 1.072 -29.127 -10.373 1.00 59.97 193 SER A CA 1
ATOM 1559 C C . SER A 1 193 ? 0.071 -29.646 -11.408 1.00 59.97 193 SER A C 1
ATOM 1561 O O . SER A 1 193 ? -0.397 -30.768 -11.266 1.00 59.97 193 SER A O 1
ATOM 1563 N N . VAL A 1 194 ? -0.241 -28.865 -12.451 1.00 62.16 194 VAL A N 1
ATOM 1564 C CA . VAL A 1 194 ? -1.073 -29.318 -13.583 1.00 62.16 194 VAL A CA 1
ATOM 1565 C C . VAL A 1 194 ? -0.227 -30.004 -14.664 1.00 62.16 194 VAL A C 1
ATOM 1567 O O . VAL A 1 194 ? -0.645 -31.017 -15.217 1.00 62.16 194 VAL A O 1
ATOM 1570 N N . ALA A 1 195 ? 0.985 -29.511 -14.941 1.00 61.31 195 ALA A N 1
ATOM 1571 C CA . ALA A 1 195 ? 1.848 -30.081 -15.978 1.00 61.31 195 ALA A CA 1
ATOM 1572 C C . ALA A 1 195 ? 2.331 -31.512 -15.663 1.00 61.31 195 ALA A C 1
ATOM 1574 O O . ALA A 1 195 ? 2.381 -32.342 -16.568 1.00 61.31 195 ALA A O 1
ATOM 1575 N N . LEU A 1 196 ? 2.663 -31.817 -14.400 1.00 61.75 196 LEU A N 1
ATOM 1576 C CA . LEU A 1 196 ? 3.174 -33.138 -14.005 1.00 61.75 196 LEU A CA 1
ATOM 1577 C C . LEU A 1 196 ? 2.195 -34.301 -14.298 1.00 61.75 196 LEU A C 1
ATOM 1579 O O . LEU A 1 196 ? 2.600 -35.237 -14.988 1.00 61.75 196 LEU A O 1
ATOM 1583 N N . PRO A 1 197 ? 0.923 -34.273 -13.839 1.00 56.66 197 PRO A N 1
ATOM 1584 C CA . PRO A 1 197 ? -0.026 -35.353 -14.113 1.00 56.66 197 PRO A CA 1
ATOM 1585 C C . PRO A 1 197 ? -0.431 -35.432 -15.591 1.00 56.66 197 PRO A C 1
ATOM 1587 O O . PRO A 1 197 ? -0.661 -36.531 -16.085 1.00 56.66 197 PRO A O 1
ATOM 1590 N N . VAL A 1 198 ? -0.464 -34.311 -16.324 1.00 61.09 198 VAL A N 1
ATOM 1591 C CA . VAL A 1 198 ? -0.739 -34.316 -17.775 1.00 61.09 198 VAL A CA 1
ATOM 1592 C C . VAL A 1 198 ? 0.403 -34.982 -18.550 1.00 61.09 198 VAL A C 1
ATOM 1594 O O . VAL A 1 198 ? 0.149 -35.828 -19.405 1.00 61.09 198 VAL A O 1
ATOM 1597 N N . ALA A 1 199 ? 1.660 -34.671 -18.217 1.00 61.78 199 ALA A N 1
ATOM 1598 C CA . ALA A 1 199 ? 2.823 -35.336 -18.805 1.00 61.78 199 ALA A CA 1
ATOM 1599 C C . ALA A 1 199 ? 2.868 -36.836 -18.455 1.00 61.78 199 ALA A C 1
ATOM 1601 O O . ALA A 1 199 ? 3.158 -37.659 -19.322 1.00 61.78 199 ALA A O 1
ATOM 1602 N N . PHE A 1 200 ? 2.517 -37.201 -17.217 1.00 66.19 200 PHE A N 1
ATOM 1603 C CA . PHE A 1 200 ? 2.404 -38.599 -16.793 1.00 66.19 200 PHE A CA 1
ATOM 1604 C C . PHE A 1 200 ? 1.296 -39.348 -17.551 1.00 66.19 200 PHE A C 1
ATOM 1606 O O . PHE A 1 200 ? 1.530 -40.451 -18.036 1.00 66.19 200 PHE A O 1
ATOM 1613 N N . ALA A 1 201 ? 0.118 -38.740 -17.729 1.00 59.12 201 ALA A N 1
ATOM 1614 C CA . ALA A 1 201 ? -0.987 -39.329 -18.485 1.00 59.12 201 ALA A CA 1
ATOM 1615 C C . ALA A 1 201 ? -0.657 -39.502 -19.979 1.00 59.12 201 ALA A C 1
ATOM 1617 O O . ALA A 1 201 ? -0.993 -40.533 -20.562 1.00 59.12 201 ALA A O 1
ATOM 1618 N N . LEU A 1 202 ? 0.035 -38.539 -20.598 1.00 54.81 202 LEU A N 1
ATOM 1619 C CA . LEU A 1 202 ? 0.538 -38.665 -21.973 1.00 54.81 202 LEU A CA 1
ATOM 1620 C C . LEU A 1 202 ? 1.581 -39.785 -22.096 1.00 54.81 202 LEU A C 1
ATOM 1622 O O . LEU A 1 202 ? 1.480 -40.614 -22.999 1.00 54.81 202 LEU A O 1
ATOM 1626 N N . GLY A 1 203 ? 2.535 -39.858 -21.163 1.00 59.50 203 GLY A N 1
ATOM 1627 C CA . GLY A 1 203 ? 3.528 -40.933 -21.113 1.00 59.50 203 GLY A CA 1
ATOM 1628 C C . GLY A 1 203 ? 2.891 -42.316 -20.947 1.00 59.50 203 GLY A C 1
ATOM 1629 O O . GLY A 1 203 ? 3.233 -43.241 -21.680 1.00 59.50 203 GLY A O 1
ATOM 1630 N N . LEU A 1 204 ? 1.910 -42.449 -20.049 1.00 60.22 204 LEU A N 1
ATOM 1631 C CA . LEU A 1 204 ? 1.189 -43.702 -19.824 1.00 60.22 204 LEU A CA 1
ATOM 1632 C C . LEU A 1 204 ? 0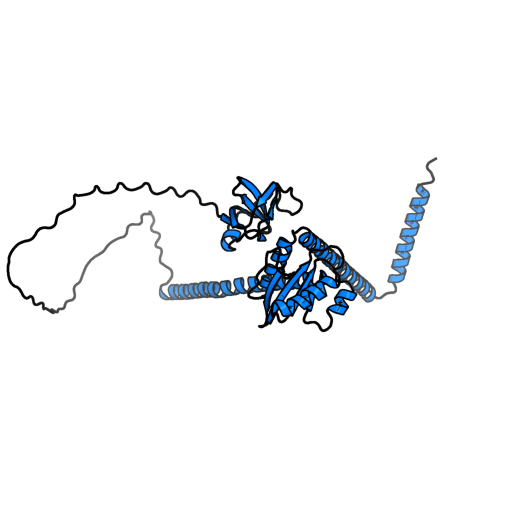.401 -44.144 -21.067 1.00 60.22 204 LEU A C 1
ATOM 1634 O O . LEU A 1 204 ? 0.456 -45.317 -21.427 1.00 60.22 204 LEU A O 1
ATOM 1638 N N . ASN A 1 205 ? -0.267 -43.219 -21.765 1.00 51.22 205 ASN A N 1
ATOM 1639 C CA . ASN A 1 205 ? -0.958 -43.531 -23.022 1.00 51.22 205 ASN A CA 1
ATOM 1640 C C . ASN A 1 205 ? 0.010 -43.994 -24.121 1.00 51.22 205 ASN A C 1
ATOM 1642 O O .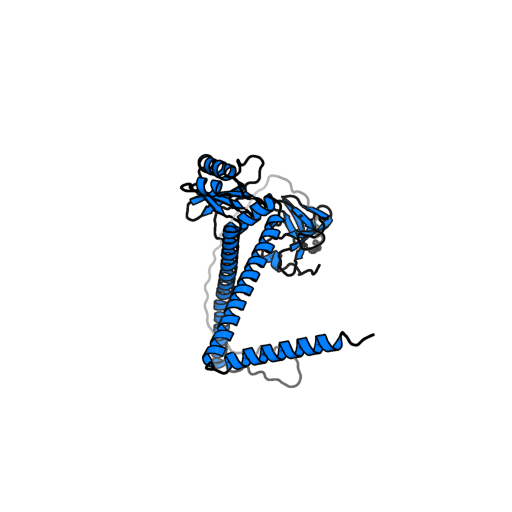 ASN A 1 205 ? -0.306 -44.938 -24.839 1.00 51.22 205 ASN A O 1
ATOM 1646 N N . LEU A 1 206 ? 1.200 -43.391 -24.232 1.00 61.69 206 LEU A N 1
ATOM 1647 C CA . LEU A 1 206 ? 2.226 -43.837 -25.184 1.00 61.69 206 LEU A CA 1
ATOM 1648 C C . LEU A 1 206 ? 2.781 -45.228 -24.842 1.00 61.69 206 LEU A C 1
ATOM 1650 O O . LEU A 1 206 ? 2.996 -46.030 -25.747 1.00 61.69 206 LEU A O 1
ATOM 1654 N N . VAL A 1 207 ? 2.958 -45.549 -23.556 1.00 64.94 207 VAL A N 1
ATOM 1655 C CA . VAL A 1 207 ? 3.358 -46.897 -23.113 1.00 64.94 207 VAL A CA 1
ATOM 1656 C C . VAL A 1 207 ? 2.265 -47.924 -23.427 1.00 64.94 207 VAL A C 1
ATOM 1658 O O . VAL A 1 207 ? 2.563 -48.968 -24.002 1.00 64.94 207 VAL A O 1
ATOM 1661 N N . VAL A 1 208 ? 0.997 -47.620 -23.128 1.00 60.53 208 VAL A N 1
ATOM 1662 C CA . VAL A 1 208 ? -0.142 -48.497 -23.459 1.00 60.53 208 VAL A CA 1
ATOM 1663 C C . VAL A 1 208 ? -0.272 -48.690 -24.974 1.00 60.53 208 VAL A C 1
ATOM 1665 O O . VAL A 1 208 ? -0.447 -49.820 -25.421 1.00 60.53 208 VAL A O 1
ATOM 1668 N N . ALA A 1 209 ? -0.110 -47.632 -25.773 1.00 50.50 209 ALA A N 1
ATOM 1669 C CA . ALA A 1 209 ? -0.113 -47.719 -27.232 1.00 50.50 209 ALA A CA 1
ATOM 1670 C C . ALA A 1 209 ? 1.063 -48.549 -27.774 1.00 50.50 209 ALA A C 1
ATOM 1672 O O . ALA A 1 209 ? 0.866 -49.362 -28.674 1.00 50.50 209 ALA A O 1
ATOM 1673 N N . GLY A 1 210 ? 2.265 -48.407 -27.205 1.00 57.22 210 GLY A N 1
ATOM 1674 C CA . GLY A 1 210 ? 3.426 -49.221 -27.572 1.00 57.22 210 GLY A CA 1
ATOM 1675 C C . GLY A 1 210 ? 3.232 -50.705 -27.246 1.00 57.22 210 GLY A C 1
ATOM 1676 O O . GLY A 1 210 ? 3.550 -51.563 -28.069 1.00 57.22 210 GLY A O 1
ATOM 1677 N N . ILE A 1 211 ? 2.640 -51.020 -26.089 1.00 59.50 211 ILE A N 1
ATOM 1678 C CA . ILE A 1 211 ? 2.285 -52.396 -25.703 1.00 59.50 211 ILE A CA 1
ATOM 1679 C C . ILE A 1 211 ? 1.206 -52.950 -26.645 1.00 59.50 211 ILE A C 1
ATOM 1681 O O . ILE A 1 211 ? 1.369 -54.048 -27.171 1.00 59.50 211 ILE A O 1
ATOM 1685 N N . ALA A 1 212 ? 0.149 -52.184 -26.929 1.00 51.06 212 ALA A N 1
ATOM 1686 C CA . ALA A 1 212 ? -0.907 -52.585 -27.858 1.00 51.06 212 ALA A CA 1
ATOM 1687 C C . ALA A 1 212 ? -0.370 -52.840 -29.278 1.00 51.06 212 ALA A C 1
ATOM 1689 O O . ALA A 1 212 ? -0.705 -53.856 -29.881 1.00 51.06 212 ALA A O 1
ATOM 1690 N N . PHE A 1 213 ? 0.522 -51.980 -29.780 1.00 52.97 213 PHE A N 1
ATOM 1691 C CA . PHE A 1 213 ? 1.217 -52.166 -31.058 1.00 52.97 213 PHE A CA 1
ATOM 1692 C C . PHE A 1 213 ? 2.114 -53.413 -31.059 1.00 52.97 213 PHE A C 1
ATOM 1694 O O . PHE A 1 213 ? 2.184 -54.126 -32.055 1.00 52.97 213 PHE A O 1
ATOM 1701 N N . SER A 1 214 ? 2.770 -53.713 -29.934 1.00 58.66 214 SER A N 1
ATOM 1702 C CA . SER A 1 214 ? 3.635 -54.893 -29.792 1.00 58.66 214 SER A CA 1
ATOM 1703 C C . SER A 1 214 ? 2.845 -56.206 -29.732 1.00 58.66 214 SER A C 1
ATOM 1705 O O . SER A 1 214 ? 3.333 -57.231 -30.195 1.00 58.66 214 SER A O 1
ATOM 1707 N N . ILE A 1 215 ? 1.629 -56.183 -29.172 1.00 59.66 215 ILE A N 1
ATOM 1708 C CA . ILE A 1 215 ? 0.746 -57.356 -29.060 1.00 59.66 215 ILE A CA 1
ATOM 1709 C C . ILE A 1 215 ? -0.072 -57.569 -30.340 1.00 59.66 215 ILE A C 1
ATOM 1711 O O . ILE A 1 215 ? -0.235 -58.703 -30.780 1.00 59.66 215 ILE A O 1
ATOM 1715 N N . SER A 1 216 ? -0.609 -56.495 -30.923 1.00 48.44 216 SER A N 1
ATOM 1716 C CA . SER A 1 216 ? -1.579 -56.562 -32.024 1.00 48.44 216 SER A CA 1
ATOM 1717 C C . SER A 1 216 ? -0.980 -56.282 -33.407 1.00 48.44 216 SER A C 1
ATOM 1719 O O . SER A 1 216 ? -1.681 -56.441 -34.406 1.00 48.44 216 SER A O 1
ATOM 1721 N N . GLY A 1 217 ? 0.283 -55.850 -33.476 1.00 43.53 217 GLY A N 1
ATOM 1722 C CA . GLY A 1 217 ? 0.916 -55.358 -34.700 1.00 43.53 217 GLY A CA 1
ATOM 1723 C C . GLY A 1 217 ? 0.385 -53.991 -35.167 1.00 43.53 217 GLY A C 1
ATOM 1724 O O . GLY A 1 217 ? -0.529 -53.420 -34.562 1.00 43.53 217 GLY A O 1
ATOM 1725 N N . PRO A 1 218 ? 0.945 -53.436 -36.259 1.00 48.16 218 PRO A N 1
ATOM 1726 C CA . PRO A 1 218 ? 0.341 -52.300 -36.946 1.00 48.16 218 PRO A CA 1
ATOM 1727 C C . PRO A 1 218 ? -1.042 -52.689 -37.501 1.00 48.16 218 PRO A C 1
ATOM 1729 O O . PRO A 1 218 ? -1.186 -53.791 -38.037 1.00 48.16 218 PRO A O 1
ATOM 1732 N N . PRO A 1 219 ? -2.052 -51.800 -37.448 1.00 47.75 219 PRO A N 1
ATOM 1733 C CA . PRO A 1 219 ? -3.336 -52.064 -38.085 1.00 47.75 219 PRO A CA 1
ATOM 1734 C C . PRO A 1 219 ? -3.134 -52.239 -39.595 1.00 47.75 219 PRO A C 1
ATOM 1736 O O . PRO A 1 219 ? -2.639 -51.338 -40.276 1.00 47.75 219 PRO A O 1
ATOM 1739 N N . VAL A 1 220 ? -3.517 -53.403 -40.122 1.00 47.16 220 VAL A N 1
ATOM 1740 C CA . VAL A 1 220 ? -3.421 -53.707 -41.555 1.00 47.16 220 VAL A CA 1
ATOM 1741 C C . VAL A 1 220 ? -4.523 -52.949 -42.294 1.00 47.16 220 VAL A C 1
ATOM 1743 O O . VAL A 1 220 ? -5.649 -53.422 -42.434 1.00 47.16 220 VAL A O 1
ATOM 1746 N N . ILE A 1 221 ? -4.197 -51.744 -42.757 1.00 41.19 221 ILE A N 1
ATOM 1747 C CA . ILE A 1 221 ? -5.068 -50.956 -43.630 1.00 41.19 221 ILE A CA 1
ATOM 1748 C C . ILE A 1 221 ? -4.854 -51.440 -45.068 1.00 41.19 221 ILE A C 1
ATOM 1750 O O . ILE A 1 221 ? -3.988 -50.934 -45.784 1.00 41.19 221 ILE A O 1
ATOM 1754 N N . SER A 1 222 ? -5.650 -52.418 -45.501 1.00 35.81 222 SER A N 1
ATOM 1755 C CA . SER A 1 222 ? -5.765 -52.744 -46.925 1.00 35.81 222 SER A CA 1
ATOM 1756 C C . SER A 1 222 ? -6.467 -51.597 -47.647 1.00 35.81 222 SER A C 1
ATOM 1758 O O . SER A 1 222 ? -7.684 -51.444 -47.559 1.00 35.81 222 SER A O 1
ATOM 1760 N N . ILE A 1 223 ? -5.694 -50.783 -48.366 1.00 40.31 223 ILE A N 1
ATOM 1761 C CA . ILE A 1 223 ? -6.229 -49.814 -49.323 1.00 40.31 223 ILE A CA 1
ATOM 1762 C C . ILE A 1 223 ? -6.548 -50.582 -50.604 1.00 40.31 223 ILE A C 1
ATOM 1764 O O . ILE A 1 223 ? -5.681 -50.734 -51.466 1.00 40.31 223 ILE A O 1
ATOM 1768 N N . ASP A 1 224 ? -7.778 -51.079 -50.724 1.00 36.06 224 ASP A N 1
ATOM 1769 C CA . ASP A 1 224 ? -8.248 -51.557 -52.021 1.00 36.06 224 ASP A CA 1
ATOM 1770 C C . ASP A 1 224 ? -8.492 -50.364 -52.962 1.00 36.06 224 ASP A C 1
ATOM 1772 O O . ASP A 1 224 ? -8.867 -49.261 -52.541 1.00 36.06 224 ASP A O 1
ATOM 1776 N N . ARG A 1 225 ? -8.228 -50.560 -54.254 1.00 43.84 225 ARG A N 1
ATOM 1777 C CA . ARG A 1 225 ? -8.498 -49.538 -55.269 1.00 43.84 225 ARG A CA 1
ATOM 1778 C C . ARG A 1 225 ? -10.001 -49.520 -55.526 1.00 43.84 225 ARG A C 1
ATOM 1780 O O . ARG A 1 225 ? -10.563 -50.554 -55.844 1.00 43.84 225 ARG A O 1
ATOM 1787 N N . ILE A 1 226 ? -10.576 -48.311 -55.539 1.00 44.31 226 ILE A N 1
ATOM 1788 C CA . ILE A 1 226 ? -12.018 -47.983 -55.609 1.00 44.31 226 ILE A CA 1
ATOM 1789 C C . ILE A 1 226 ? -12.615 -47.837 -54.202 1.00 44.31 226 ILE A C 1
ATOM 1791 O O . ILE A 1 226 ? -12.887 -48.801 -53.498 1.00 44.31 226 ILE A O 1
ATOM 1795 N N . GLY A 1 227 ? -12.823 -46.586 -53.786 1.00 45.28 227 GLY A N 1
ATOM 1796 C CA . GLY A 1 227 ? -13.335 -46.278 -52.456 1.00 45.28 227 GLY A CA 1
ATOM 1797 C C . GLY A 1 227 ? -14.848 -46.459 -52.339 1.00 45.28 227 GLY A C 1
ATOM 1798 O O . GLY A 1 227 ? -15.601 -45.698 -52.941 1.00 45.28 227 GLY A O 1
ATOM 1799 N N . GLN A 1 228 ? -15.276 -47.378 -51.474 1.00 35.66 228 GLN A N 1
ATOM 1800 C CA . GLN A 1 228 ? -16.543 -47.310 -50.741 1.00 35.66 228 GLN A CA 1
ATOM 1801 C C . GLN A 1 228 ? -16.411 -48.074 -49.416 1.00 35.66 228 GLN A C 1
ATOM 1803 O O . GLN A 1 228 ? -15.906 -49.191 -49.382 1.00 35.66 228 GLN A O 1
ATOM 1808 N N . LEU A 1 229 ? -16.880 -47.475 -48.318 1.00 34.25 229 LEU A N 1
ATOM 1809 C CA . LEU A 1 229 ? -17.021 -48.160 -47.031 1.00 34.25 229 LEU A CA 1
ATOM 1810 C C . LEU A 1 229 ? -18.385 -48.855 -46.992 1.00 34.25 229 LEU A C 1
ATOM 1812 O O . LEU A 1 229 ? -19.411 -48.187 -46.875 1.00 34.25 229 LEU A O 1
ATOM 1816 N N . VAL A 1 230 ? -18.389 -50.187 -47.057 1.00 38.25 230 VAL A N 1
ATOM 1817 C CA . VAL A 1 230 ? -19.571 -51.026 -46.814 1.00 38.25 230 VAL A CA 1
ATOM 1818 C C . VAL A 1 230 ? -19.244 -51.998 -45.675 1.00 38.25 230 VAL A C 1
ATOM 1820 O O . VAL A 1 230 ? -18.244 -52.709 -45.773 1.00 38.25 230 VAL A O 1
ATOM 1823 N N . PRO A 1 231 ? -20.046 -52.062 -44.597 1.00 40.72 231 PRO A N 1
ATOM 1824 C CA . PRO A 1 231 ? -19.884 -53.091 -43.580 1.00 40.72 231 PRO A CA 1
ATOM 1825 C C . PRO A 1 231 ? -20.411 -54.426 -44.124 1.00 40.72 231 PRO A C 1
ATOM 1827 O O . PRO A 1 231 ? -21.612 -54.587 -44.336 1.00 40.72 231 PRO A O 1
ATOM 1830 N N . VAL A 1 232 ? -19.513 -55.383 -44.364 1.00 39.06 232 VAL A N 1
ATOM 1831 C CA . VAL A 1 232 ? -19.891 -56.751 -44.750 1.00 39.06 232 VAL A CA 1
ATOM 1832 C C . VAL A 1 232 ? -20.336 -57.515 -43.506 1.00 39.06 232 VAL A C 1
ATOM 1834 O O . VAL A 1 232 ? -19.626 -57.552 -42.502 1.00 39.06 232 VAL A O 1
ATOM 1837 N N . GLY A 1 233 ? -21.537 -58.085 -43.576 1.00 38.38 233 GLY A N 1
ATOM 1838 C CA . GLY A 1 233 ? -22.171 -58.788 -42.469 1.00 38.38 233 GLY A CA 1
ATOM 1839 C C . GLY A 1 233 ? -21.824 -60.275 -42.359 1.00 38.38 233 GLY A C 1
ATOM 1840 O O . GLY A 1 233 ? -21.226 -60.882 -43.243 1.00 38.38 233 GLY A O 1
ATOM 1841 N N . GLU A 1 234 ? -22.268 -60.808 -41.226 1.00 38.22 234 GLU A N 1
ATOM 1842 C CA . GLU A 1 234 ? -22.541 -62.200 -40.856 1.00 38.22 234 GLU A CA 1
ATOM 1843 C C . GLU A 1 234 ? -22.475 -63.287 -41.950 1.00 38.22 234 GLU A C 1
ATOM 1845 O O . GLU A 1 234 ? -23.191 -63.253 -42.951 1.00 38.22 234 GLU A O 1
ATOM 1850 N N . THR A 1 235 ? -21.787 -64.384 -41.620 1.00 33.34 235 THR A N 1
ATOM 1851 C CA . THR A 1 235 ? -22.183 -65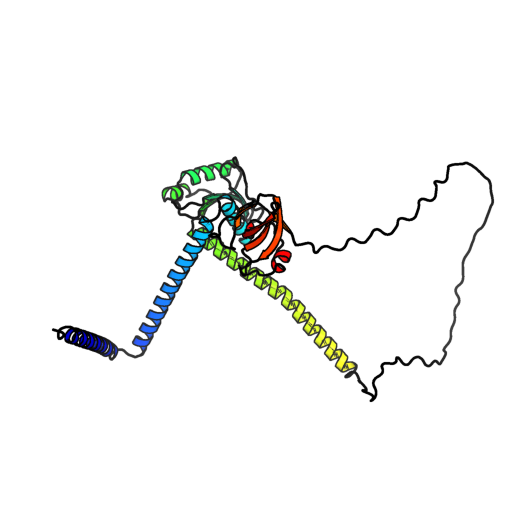.739 -42.036 1.00 33.34 235 THR A CA 1
ATOM 1852 C C . THR A 1 235 ? -22.281 -66.648 -40.803 1.00 33.34 235 THR A C 1
ATOM 1854 O O . THR A 1 235 ? -21.521 -66.511 -39.847 1.00 33.34 235 THR A O 1
ATOM 1857 N N . ASN A 1 236 ? -23.285 -67.532 -40.792 1.00 35.88 236 ASN A N 1
ATOM 1858 C CA . ASN A 1 236 ? -23.713 -68.323 -39.628 1.00 35.88 236 ASN A CA 1
ATOM 1859 C C . ASN A 1 236 ? -23.276 -69.802 -39.709 1.00 35.88 236 ASN A C 1
ATOM 1861 O O . ASN A 1 236 ? -23.234 -70.368 -40.798 1.00 35.88 236 ASN A O 1
ATOM 1865 N N . GLY A 1 237 ? -23.100 -70.444 -38.543 1.00 31.72 237 GLY A N 1
ATOM 1866 C CA . GLY A 1 237 ? -22.908 -71.900 -38.364 1.00 31.72 237 GLY A CA 1
ATOM 1867 C C . GLY A 1 237 ? -21.646 -72.240 -37.544 1.00 31.72 237 GLY A C 1
ATOM 1868 O O . GLY A 1 237 ? -20.603 -71.660 -37.801 1.00 31.72 237 GLY A O 1
ATOM 1869 N N . GLU A 1 238 ? -21.638 -73.125 -36.534 1.00 33.84 238 GLU A N 1
ATOM 1870 C CA . GLU A 1 238 ? -22.649 -74.098 -36.087 1.00 33.84 238 GLU A CA 1
ATOM 1871 C C . GLU A 1 238 ? -22.733 -74.278 -34.548 1.00 33.84 238 GLU A C 1
ATOM 1873 O O . GLU A 1 238 ? -21.739 -74.362 -33.835 1.00 33.84 238 GLU A O 1
ATOM 1878 N N . ARG A 1 239 ? -23.980 -74.405 -34.072 1.00 32.72 239 ARG A N 1
ATOM 1879 C CA . ARG A 1 239 ? -24.516 -75.311 -33.026 1.00 32.72 239 ARG A CA 1
ATOM 1880 C C . ARG A 1 239 ? -23.551 -76.030 -32.044 1.00 32.72 239 ARG A C 1
ATOM 1882 O O . ARG A 1 239 ? -22.907 -77.010 -32.400 1.00 32.72 239 ARG A O 1
ATOM 1889 N N . ALA A 1 240 ? -23.737 -75.757 -30.744 1.00 32.97 240 ALA A N 1
ATOM 1890 C CA . ALA A 1 240 ? -23.578 -76.731 -29.647 1.00 32.97 240 ALA A CA 1
ATOM 1891 C C . ALA A 1 240 ? -24.660 -76.516 -28.554 1.00 32.97 240 ALA A C 1
ATOM 1893 O O . ALA A 1 240 ? -25.212 -75.425 -28.431 1.00 32.97 240 ALA A O 1
ATOM 1894 N N . THR A 1 241 ? -25.025 -77.564 -27.804 1.00 35.31 241 THR A N 1
ATOM 1895 C CA . THR A 1 241 ? -26.305 -77.677 -27.057 1.00 35.31 241 THR A CA 1
ATOM 1896 C C . THR A 1 241 ? -26.174 -77.901 -25.542 1.00 35.31 241 THR A C 1
ATOM 1898 O O . THR A 1 241 ? -25.428 -78.798 -25.169 1.00 35.31 241 THR A O 1
ATOM 1901 N N . SER A 1 242 ? -27.021 -77.251 -24.716 1.00 35.62 242 SER A N 1
ATOM 1902 C CA . SER A 1 242 ? -27.714 -77.795 -23.501 1.00 35.62 242 SER A CA 1
ATOM 1903 C C . SER A 1 242 ? -28.340 -76.654 -22.655 1.00 35.62 242 SER A C 1
ATOM 1905 O O . SER A 1 242 ? -27.652 -75.679 -22.389 1.00 35.62 242 SER A O 1
ATOM 1907 N N . ARG A 1 243 ? -29.658 -76.614 -22.357 1.00 33.94 243 ARG A N 1
ATOM 1908 C CA . ARG A 1 243 ? -30.413 -77.304 -21.260 1.00 33.94 243 ARG A CA 1
ATOM 1909 C C . ARG A 1 243 ? -30.046 -76.741 -19.864 1.00 33.94 243 ARG A C 1
ATOM 1911 O O . ARG A 1 243 ? -28.919 -76.931 -19.441 1.00 33.94 243 ARG A O 1
ATOM 1918 N N . SER A 1 244 ? -30.893 -75.999 -19.134 1.00 34.44 244 SER A N 1
ATOM 1919 C CA . SER A 1 244 ? -32.091 -76.426 -18.363 1.00 34.44 244 SER A CA 1
ATOM 1920 C C . SER A 1 244 ? -32.840 -75.165 -17.849 1.00 34.44 244 SER A C 1
ATOM 1922 O O . SER A 1 244 ? -32.176 -74.229 -17.426 1.00 34.44 244 SER A O 1
ATOM 1924 N N . LEU A 1 245 ? -34.162 -74.984 -18.008 1.00 34.34 245 LEU A N 1
ATOM 1925 C CA . LEU A 1 245 ? -35.264 -75.453 -17.130 1.00 34.34 245 LEU A CA 1
ATOM 1926 C C . LEU A 1 245 ? -35.166 -74.998 -15.651 1.00 34.34 245 LEU A C 1
ATOM 1928 O O . LEU A 1 245 ? -34.245 -75.405 -14.948 1.00 34.34 245 LEU A O 1
ATOM 1932 N N . GLY A 1 246 ? -36.153 -74.205 -15.196 1.00 31.97 246 GLY A N 1
ATOM 1933 C CA . GLY A 1 246 ? -36.249 -73.632 -13.839 1.00 31.97 246 GLY A CA 1
ATOM 1934 C C . GLY A 1 246 ? -37.527 -72.799 -13.616 1.00 31.97 246 GLY A C 1
ATOM 1935 O O . GLY A 1 246 ? -37.495 -71.574 -13.648 1.00 31.97 246 GLY A O 1
ATOM 1936 N N . THR A 1 247 ? -38.665 -73.473 -13.450 1.00 32.34 247 THR A N 1
ATOM 1937 C CA . THR A 1 247 ? -40.014 -72.896 -13.268 1.00 32.34 247 THR A CA 1
ATOM 1938 C C . THR A 1 247 ? -40.244 -72.378 -11.837 1.00 32.34 247 THR A C 1
ATOM 1940 O O . THR A 1 247 ? -39.710 -72.977 -10.907 1.00 32.34 247 THR A O 1
ATOM 1943 N N . ASN A 1 248 ? -41.084 -71.343 -11.645 1.00 37.00 248 ASN A N 1
ATOM 1944 C CA . ASN A 1 248 ? -42.290 -71.373 -10.775 1.00 37.00 248 ASN A CA 1
ATOM 1945 C C . ASN A 1 248 ? -42.845 -69.975 -10.427 1.00 37.00 248 ASN A C 1
ATOM 1947 O O . ASN A 1 248 ? -42.171 -69.150 -9.816 1.00 37.00 248 ASN A O 1
ATOM 1951 N N . SER A 1 249 ? -44.129 -69.763 -10.729 1.00 36.81 249 SER A N 1
ATOM 1952 C CA . SER A 1 249 ? -45.006 -68.848 -9.976 1.00 36.81 249 SER A CA 1
ATOM 1953 C C . SER A 1 249 ? -45.554 -69.570 -8.729 1.00 36.81 249 SER A C 1
ATOM 1955 O O . SER A 1 249 ? -45.359 -70.780 -8.590 1.00 36.81 249 SER A O 1
ATOM 1957 N N . PRO A 1 250 ? -46.291 -68.877 -7.844 1.00 52.22 250 PRO A N 1
ATOM 1958 C CA . PRO A 1 250 ? -47.742 -69.077 -7.932 1.00 52.22 250 PRO A CA 1
ATOM 1959 C C . PRO A 1 250 ? -48.592 -67.811 -7.719 1.00 52.22 250 PRO A C 1
ATOM 1961 O O . PRO A 1 250 ? -48.144 -66.789 -7.205 1.00 52.22 250 PRO A O 1
ATOM 1964 N N . THR A 1 251 ? -49.858 -67.935 -8.111 1.00 36.41 251 THR A N 1
ATOM 1965 C CA . THR A 1 251 ? -50.921 -66.920 -8.046 1.00 36.41 251 THR A CA 1
ATOM 1966 C C . THR A 1 251 ? -51.931 -67.291 -6.954 1.00 36.41 251 THR A C 1
ATOM 1968 O O . THR A 1 251 ? -52.161 -68.479 -6.734 1.00 36.41 251 THR A O 1
ATOM 1971 N N . LEU A 1 252 ? -52.624 -66.316 -6.351 1.00 35.16 252 LEU A N 1
ATOM 1972 C CA . LEU A 1 252 ? -53.893 -66.545 -5.637 1.00 35.16 252 LEU A CA 1
ATOM 1973 C C . LEU A 1 252 ? -54.958 -65.507 -6.046 1.00 35.16 252 LEU A C 1
ATOM 1975 O O . LEU A 1 252 ? -54.630 -64.377 -6.401 1.00 35.16 252 LEU A O 1
ATOM 1979 N N . GLN A 1 253 ? -56.226 -65.932 -6.053 1.00 32.41 253 GLN A N 1
ATOM 1980 C CA . GLN A 1 253 ? -57.405 -65.231 -6.603 1.00 32.41 253 GLN A CA 1
ATOM 1981 C C . GLN A 1 253 ? -58.415 -64.789 -5.510 1.00 32.41 253 GLN A C 1
ATOM 1983 O O . GLN A 1 253 ? -58.265 -65.194 -4.358 1.00 32.41 253 GLN A O 1
ATOM 1988 N N . SER A 1 254 ? -59.495 -64.094 -5.944 1.00 37.78 254 SER A N 1
ATOM 1989 C CA . SER A 1 254 ? -60.845 -63.948 -5.311 1.00 37.78 254 SER A CA 1
ATOM 1990 C C . SER A 1 254 ? -61.104 -62.736 -4.371 1.00 37.78 254 SER A C 1
ATOM 1992 O O . SER A 1 254 ? -60.177 -62.275 -3.721 1.00 37.78 254 SER A O 1
ATOM 1994 N N . THR A 1 255 ? -62.313 -62.131 -4.238 1.00 33.88 255 THR A N 1
ATOM 1995 C CA . THR A 1 255 ? -63.625 -62.269 -4.954 1.00 33.88 255 THR A CA 1
ATOM 1996 C C . THR A 1 255 ? -64.605 -61.072 -4.731 1.00 33.88 255 THR A C 1
ATOM 1998 O O . THR A 1 255 ? -65.167 -60.951 -3.650 1.00 33.88 255 THR A O 1
ATOM 2001 N N . VAL A 1 256 ? -64.929 -60.312 -5.798 1.00 39.59 256 VAL A N 1
ATOM 2002 C CA . VAL A 1 256 ? -66.250 -59.669 -6.134 1.00 39.59 256 VAL A CA 1
ATOM 2003 C C . VAL A 1 256 ? -66.909 -58.646 -5.109 1.00 39.59 256 VAL A C 1
ATOM 2005 O O . VAL A 1 256 ? -66.169 -58.171 -4.255 1.00 39.59 256 VAL A O 1
ATOM 2008 N N . PRO A 1 257 ? -68.153 -58.070 -5.251 1.00 62.16 257 PRO A N 1
ATOM 2009 C CA . PRO A 1 257 ? -68.310 -56.592 -5.393 1.00 62.16 257 PRO A CA 1
ATOM 2010 C C . PRO A 1 257 ? -69.374 -55.844 -4.515 1.00 62.16 257 PRO A C 1
ATOM 2012 O O . PRO A 1 257 ? -70.323 -56.461 -4.045 1.00 62.16 257 PRO A O 1
ATOM 2015 N N . ASN A 1 258 ? -69.315 -54.491 -4.429 1.00 40.72 258 ASN A N 1
ATOM 2016 C CA . ASN A 1 258 ? -70.421 -53.527 -4.748 1.00 40.72 258 ASN A CA 1
ATOM 2017 C C . ASN A 1 258 ? -70.230 -52.053 -4.254 1.00 40.72 258 ASN A C 1
ATOM 2019 O O . ASN A 1 258 ? -70.180 -51.787 -3.062 1.00 40.72 258 ASN A O 1
ATOM 2023 N N . ARG A 1 259 ? -70.194 -51.107 -5.219 1.00 37.62 259 ARG A N 1
ATOM 2024 C CA . ARG A 1 259 ? -70.933 -49.807 -5.380 1.00 37.62 259 ARG A CA 1
ATOM 2025 C C . ARG A 1 259 ? -71.691 -49.165 -4.167 1.00 37.62 259 ARG A C 1
ATOM 2027 O O . ARG A 1 259 ? -72.397 -49.911 -3.499 1.00 37.62 259 ARG A O 1
ATOM 2034 N N . PRO A 1 260 ? -71.849 -47.808 -4.052 1.00 54.66 260 PRO A N 1
ATOM 2035 C CA . PRO A 1 260 ? -71.050 -46.644 -4.519 1.00 54.66 260 PRO A CA 1
ATOM 2036 C C . PRO A 1 260 ? -70.845 -45.521 -3.450 1.00 54.66 260 PRO A C 1
ATOM 2038 O O . PRO A 1 260 ? -71.554 -45.470 -2.453 1.00 54.66 260 PRO A O 1
ATOM 2041 N N . SER A 1 261 ? -70.035 -44.490 -3.746 1.00 37.62 261 SER A N 1
ATOM 2042 C CA . SER A 1 261 ? -70.435 -43.085 -3.483 1.00 37.62 261 SER A CA 1
ATOM 2043 C C . SER A 1 261 ? -69.661 -42.087 -4.365 1.00 37.62 261 SER A C 1
ATOM 2045 O O . SER A 1 261 ? -68.646 -42.439 -4.964 1.00 37.62 261 SER A O 1
ATOM 2047 N N . VAL A 1 262 ? -70.188 -40.869 -4.512 1.00 43.22 262 VAL A N 1
ATOM 2048 C CA . VAL A 1 262 ? -69.839 -39.884 -5.557 1.00 43.22 262 VAL A CA 1
ATOM 2049 C C . VAL A 1 262 ? -68.856 -38.826 -5.049 1.00 43.22 262 VAL A C 1
ATOM 2051 O O . VAL A 1 262 ? -69.039 -38.302 -3.958 1.00 43.22 262 VAL A O 1
ATOM 2054 N N . THR A 1 263 ? -67.881 -38.421 -5.873 1.00 40.19 263 THR A N 1
ATOM 2055 C CA . THR A 1 263 ? -67.184 -37.112 -5.819 1.00 40.19 263 THR A CA 1
ATOM 2056 C C . THR A 1 263 ? -66.632 -36.811 -7.235 1.00 40.19 263 THR A C 1
ATOM 2058 O O . THR A 1 263 ? -66.296 -37.760 -7.949 1.00 40.19 263 THR A O 1
ATOM 2061 N N . PRO A 1 264 ? -66.656 -35.554 -7.734 1.00 49.47 264 PRO A N 1
ATOM 2062 C CA . PRO A 1 264 ? -66.783 -35.297 -9.173 1.00 49.47 264 PRO A CA 1
ATOM 2063 C C . PRO A 1 264 ? -65.470 -35.281 -9.968 1.00 49.47 264 PRO A C 1
ATOM 2065 O O . PRO A 1 264 ? -64.383 -35.019 -9.461 1.00 49.47 264 PRO A O 1
ATOM 2068 N N . ARG A 1 265 ? -65.618 -35.497 -11.279 1.00 46.00 265 ARG A N 1
ATOM 2069 C CA . ARG A 1 265 ? -64.563 -35.419 -12.294 1.00 46.00 265 ARG A CA 1
ATOM 2070 C C . ARG A 1 265 ? -64.410 -33.975 -12.800 1.00 46.00 265 ARG A C 1
ATOM 2072 O O . ARG A 1 265 ? -65.351 -33.491 -13.429 1.00 46.00 265 ARG A O 1
ATOM 2079 N N . PRO A 1 266 ? -63.254 -33.308 -12.634 1.00 48.72 266 PRO A N 1
ATOM 2080 C CA . PRO A 1 266 ? -62.978 -32.071 -13.351 1.00 48.72 266 PRO A CA 1
ATOM 2081 C C . PRO A 1 266 ? -62.707 -32.322 -14.845 1.00 48.72 266 PRO A C 1
ATOM 2083 O O . PRO A 1 266 ? -62.172 -33.354 -15.260 1.00 48.72 266 PRO A O 1
ATOM 2086 N N . THR A 1 267 ? -63.120 -31.343 -15.642 1.00 46.06 267 THR A N 1
ATOM 2087 C CA . THR A 1 267 ? -63.032 -31.241 -17.105 1.00 46.06 267 THR A CA 1
ATOM 2088 C C . THR A 1 267 ? -61.604 -31.400 -17.647 1.00 46.06 267 THR A C 1
ATOM 2090 O O . THR A 1 267 ? -60.633 -31.042 -16.986 1.00 46.06 267 THR A O 1
ATOM 2093 N N . ARG A 1 268 ? -61.461 -31.888 -18.891 1.00 53.47 268 ARG A N 1
ATOM 2094 C CA . ARG A 1 268 ? -60.179 -31.858 -19.619 1.00 53.47 268 ARG A CA 1
ATOM 2095 C C . ARG A 1 268 ? -59.780 -30.409 -19.933 1.00 53.47 268 ARG A C 1
ATOM 2097 O O . ARG A 1 268 ? -60.397 -29.788 -20.794 1.00 53.47 268 ARG A O 1
ATOM 2104 N N . THR A 1 269 ? -58.735 -29.904 -19.288 1.00 49.38 269 THR A N 1
ATOM 2105 C CA . THR A 1 269 ? -58.053 -28.656 -19.675 1.00 49.38 269 THR A CA 1
ATOM 2106 C C . THR A 1 269 ? -57.207 -28.902 -20.937 1.00 49.38 269 THR A C 1
ATOM 2108 O O . THR A 1 269 ? -56.606 -29.975 -21.040 1.00 49.38 269 THR A O 1
ATOM 2111 N N . PRO A 1 270 ? -57.155 -27.975 -21.916 1.00 47.19 270 PRO A N 1
ATOM 2112 C CA . PRO A 1 270 ? -56.365 -28.159 -23.133 1.00 47.19 270 PRO A CA 1
ATOM 2113 C C . PRO A 1 270 ? -54.866 -28.306 -22.845 1.00 47.19 270 PRO A C 1
ATOM 2115 O O . PRO A 1 270 ? -54.316 -27.675 -21.943 1.00 47.19 270 PRO A O 1
ATOM 2118 N N . GLN A 1 271 ? -54.211 -29.137 -23.655 1.00 52.62 271 GLN A N 1
ATOM 2119 C CA . GLN A 1 271 ? -52.764 -29.331 -23.651 1.00 52.62 271 GLN A CA 1
ATOM 2120 C C . GLN A 1 271 ? -52.066 -27.997 -23.979 1.00 52.62 271 GLN A C 1
ATOM 2122 O O . GLN A 1 271 ? -52.416 -27.384 -24.990 1.00 52.62 271 GLN A O 1
ATOM 2127 N N . PRO A 1 272 ? -51.107 -27.523 -23.161 1.00 47.84 272 PRO A N 1
ATOM 2128 C CA . PRO A 1 272 ? -50.450 -26.250 -23.415 1.00 47.84 272 PRO A CA 1
ATOM 2129 C C . PRO A 1 272 ? -49.633 -26.318 -24.707 1.00 47.84 272 PRO A C 1
ATOM 2131 O O . PRO A 1 272 ? -48.783 -27.194 -24.881 1.00 47.84 272 PRO A O 1
ATOM 2134 N N . THR A 1 273 ? -49.890 -25.364 -25.602 1.00 51.28 273 THR A N 1
ATOM 2135 C CA . THR A 1 273 ? -49.043 -25.059 -26.758 1.00 51.28 273 THR A CA 1
ATOM 2136 C C . THR A 1 273 ? -47.598 -24.897 -26.296 1.00 51.28 273 THR A C 1
ATOM 2138 O O . THR A 1 273 ? -47.349 -24.211 -25.305 1.00 51.28 273 THR A O 1
ATOM 2141 N N . ALA A 1 274 ? -46.649 -25.506 -27.009 1.00 47.69 274 ALA A N 1
ATOM 2142 C CA . ALA A 1 274 ? -45.233 -25.363 -26.693 1.00 47.69 274 ALA A CA 1
ATOM 2143 C C . ALA A 1 274 ? -44.837 -23.878 -26.706 1.00 47.69 274 ALA A C 1
ATOM 2145 O O . ALA A 1 274 ? -44.895 -23.221 -27.747 1.00 47.69 274 ALA A O 1
ATOM 2146 N N . THR A 1 275 ? -44.448 -23.352 -25.542 1.00 49.16 275 THR A N 1
ATOM 2147 C CA . THR A 1 275 ? -43.895 -22.003 -25.407 1.00 49.16 275 THR A CA 1
ATOM 2148 C C . THR A 1 275 ? -42.700 -21.866 -26.354 1.00 49.16 275 THR A C 1
ATOM 2150 O O . THR A 1 275 ? -41.847 -22.759 -26.345 1.00 49.16 275 THR A O 1
ATOM 2153 N N . PRO A 1 276 ? -42.589 -20.787 -27.155 1.00 47.88 276 PRO A N 1
ATOM 2154 C CA . PRO A 1 276 ? -41.402 -20.571 -27.968 1.00 47.88 276 PRO A CA 1
ATOM 2155 C C . PRO A 1 276 ? -40.177 -20.539 -27.054 1.00 47.88 276 PRO A C 1
ATOM 2157 O O . PRO A 1 276 ? -40.099 -19.742 -26.117 1.00 47.88 276 PRO A O 1
ATOM 2160 N N . GLN A 1 277 ? -39.242 -21.450 -27.315 1.00 45.22 277 GLN A N 1
ATOM 2161 C CA . GLN A 1 277 ? -37.977 -21.548 -26.601 1.00 45.22 277 GLN A CA 1
ATOM 2162 C C . GLN A 1 277 ? -37.275 -20.183 -26.674 1.00 45.22 277 GLN A C 1
ATOM 2164 O O . GLN A 1 277 ? -37.117 -19.660 -27.780 1.00 45.22 277 GLN A O 1
ATOM 2169 N N . PRO A 1 278 ? -36.888 -19.567 -25.540 1.00 48.03 278 PRO A N 1
ATOM 2170 C CA . PRO A 1 278 ? -36.313 -18.233 -25.569 1.00 48.03 278 PRO A CA 1
ATOM 2171 C C . PRO A 1 278 ? -35.006 -18.269 -26.355 1.00 48.03 278 PRO A C 1
ATOM 2173 O O . PRO A 1 278 ? -34.057 -18.955 -25.970 1.00 48.03 278 PRO A O 1
ATOM 2176 N N . THR A 1 279 ? -34.961 -17.515 -27.455 1.00 46.28 279 THR A N 1
ATOM 2177 C CA . THR A 1 279 ? -33.727 -17.225 -28.185 1.00 46.28 279 THR A CA 1
ATOM 2178 C C . THR A 1 279 ? -32.704 -16.714 -27.182 1.00 46.28 279 THR A C 1
ATOM 2180 O O . THR A 1 279 ? -32.917 -15.676 -26.553 1.00 46.28 279 THR A O 1
ATOM 2183 N N . SER A 1 280 ? -31.608 -17.449 -27.003 1.00 42.62 280 SER A N 1
ATOM 2184 C CA . SER A 1 280 ? -30.559 -17.086 -26.057 1.00 42.62 280 SER A CA 1
ATOM 2185 C C . SER A 1 280 ? -29.820 -15.847 -26.560 1.00 42.62 280 SER A C 1
ATOM 2187 O O . SER A 1 280 ? -28.819 -15.954 -27.273 1.00 42.62 280 SER A O 1
ATOM 2189 N N . THR A 1 281 ? -30.316 -14.665 -26.194 1.00 46.03 281 THR A N 1
ATOM 2190 C CA . THR A 1 281 ? -29.577 -13.406 -26.313 1.00 46.03 281 THR A CA 1
ATOM 2191 C C . THR A 1 281 ? -28.192 -13.616 -25.699 1.00 46.03 281 THR A C 1
ATOM 2193 O O . THR A 1 281 ? -28.123 -14.134 -24.581 1.00 46.03 281 THR A O 1
ATOM 2196 N N . PRO A 1 282 ? -27.088 -13.254 -26.380 1.00 50.09 282 PRO A N 1
ATOM 2197 C CA . PRO A 1 282 ? -25.753 -13.436 -25.827 1.00 50.09 282 PRO A CA 1
ATOM 2198 C C . PRO A 1 282 ? -25.630 -12.623 -24.536 1.00 50.09 282 PRO A C 1
ATOM 2200 O O . PRO A 1 282 ? -25.561 -11.391 -24.564 1.00 50.09 282 PRO A O 1
ATOM 2203 N N . VAL A 1 283 ? -25.643 -13.325 -23.400 1.00 63.94 283 VAL A N 1
ATOM 2204 C CA . VAL A 1 283 ? -25.532 -12.724 -22.072 1.00 63.94 283 VAL A CA 1
ATOM 2205 C C . VAL A 1 283 ? -24.133 -12.136 -21.963 1.00 63.94 283 VAL A C 1
ATOM 2207 O O . VAL A 1 283 ? -23.153 -12.858 -21.780 1.00 63.94 283 VAL A O 1
ATOM 2210 N N . ARG A 1 284 ? -24.029 -10.813 -22.123 1.00 74.75 284 ARG A N 1
ATOM 2211 C CA . ARG A 1 284 ? -22.772 -10.107 -21.879 1.00 74.75 284 ARG A CA 1
ATOM 2212 C C . ARG A 1 284 ? -22.400 -10.319 -20.409 1.00 74.75 284 ARG A C 1
ATOM 2214 O O . ARG A 1 284 ? -23.271 -10.135 -19.558 1.00 74.75 284 ARG A O 1
ATOM 2221 N N . PRO A 1 285 ? -21.155 -10.712 -20.098 1.00 87.50 285 PRO A N 1
ATOM 2222 C CA . PRO A 1 285 ? -20.762 -10.967 -18.722 1.00 87.50 285 PRO A CA 1
ATOM 2223 C C . PRO A 1 285 ? -20.909 -9.684 -17.895 1.00 87.50 285 PRO A C 1
ATOM 2225 O O . PRO A 1 285 ? -20.617 -8.589 -18.374 1.00 87.50 285 PRO A O 1
ATOM 2228 N N . THR A 1 286 ? -21.387 -9.812 -16.661 1.00 90.62 286 THR A N 1
ATOM 2229 C CA . THR A 1 286 ? -21.609 -8.696 -15.733 1.00 90.62 286 THR A CA 1
ATOM 2230 C C . THR A 1 286 ? -20.763 -8.859 -14.474 1.00 90.62 286 THR A C 1
ATOM 2232 O O . THR A 1 286 ? -20.334 -9.963 -14.138 1.00 90.62 286 THR A O 1
ATOM 2235 N N . ALA A 1 287 ? -20.521 -7.758 -13.765 1.00 88.94 287 ALA A N 1
ATOM 2236 C CA . ALA A 1 287 ? -19.947 -7.776 -12.420 1.00 88.94 287 ALA A CA 1
ATOM 2237 C C . ALA A 1 287 ? -20.699 -6.805 -11.507 1.00 88.94 287 ALA A C 1
ATOM 2239 O O . ALA A 1 287 ? -21.184 -5.770 -11.968 1.00 88.94 287 ALA A O 1
ATOM 2240 N N . SER A 1 288 ? -20.753 -7.111 -10.211 1.00 88.94 288 SER A N 1
ATOM 2241 C CA . SER A 1 288 ? -21.150 -6.128 -9.205 1.00 88.94 288 SER A CA 1
ATOM 2242 C C . SER A 1 288 ? -19.973 -5.213 -8.874 1.00 88.94 288 SER A C 1
ATOM 2244 O O . SER A 1 288 ? -18.825 -5.645 -8.759 1.00 88.94 288 SER A O 1
ATOM 2246 N N . VAL A 1 289 ? -20.257 -3.929 -8.718 1.00 84.88 289 VAL A N 1
ATOM 2247 C CA . VAL A 1 289 ? -19.318 -2.927 -8.229 1.00 84.88 289 VAL A CA 1
ATOM 2248 C C . VAL A 1 289 ? -19.200 -3.084 -6.716 1.00 84.88 289 VAL A C 1
ATOM 2250 O O . VAL A 1 289 ? -20.211 -3.198 -6.028 1.00 84.88 289 VAL A O 1
ATOM 2253 N N . PHE A 1 290 ? -17.980 -3.092 -6.185 1.00 74.81 290 PHE A N 1
ATOM 2254 C CA . PHE A 1 290 ? -17.755 -3.282 -4.752 1.00 74.81 290 PHE A CA 1
ATOM 2255 C C . PHE A 1 290 ? -18.026 -1.990 -3.969 1.00 74.81 290 PHE A C 1
ATOM 2257 O O . PHE A 1 290 ? -19.027 -1.905 -3.270 1.00 74.81 290 PHE A O 1
ATOM 2264 N N . ASN A 1 291 ? -17.196 -0.957 -4.155 1.00 58.72 291 ASN A N 1
ATOM 2265 C CA . ASN A 1 291 ? -17.265 0.295 -3.379 1.00 58.72 291 ASN A CA 1
ATOM 2266 C C . ASN A 1 291 ? -17.470 1.571 -4.217 1.00 58.72 291 ASN A C 1
ATOM 2268 O O . ASN A 1 291 ? -17.473 2.674 -3.672 1.00 58.72 291 ASN A O 1
ATOM 2272 N N . GLY A 1 292 ? -17.665 1.434 -5.529 1.00 75.00 292 GLY A N 1
ATOM 2273 C CA . GLY A 1 292 ? -17.801 2.567 -6.441 1.00 75.00 292 GLY A CA 1
ATOM 2274 C C . GLY A 1 292 ? -16.478 3.263 -6.773 1.00 75.00 292 GLY A C 1
ATOM 2275 O O . GLY A 1 292 ? -15.440 2.989 -6.177 1.00 75.00 292 GLY A O 1
ATOM 2276 N N . GLY A 1 293 ? -16.508 4.144 -7.769 1.00 84.25 293 GLY A N 1
ATOM 2277 C CA . GLY A 1 293 ? -15.330 4.844 -8.282 1.00 84.25 293 GLY A CA 1
ATOM 2278 C C . GLY A 1 293 ? -15.559 5.450 -9.667 1.00 84.25 293 GLY A C 1
ATOM 2279 O O . GLY A 1 293 ? -16.684 5.519 -10.155 1.00 84.25 293 GLY A O 1
ATOM 2280 N N . ASN A 1 294 ? -14.491 5.924 -10.306 1.00 92.50 294 ASN A N 1
ATOM 2281 C CA . ASN A 1 294 ? -14.594 6.709 -11.542 1.00 92.50 294 ASN A CA 1
ATOM 2282 C C . ASN A 1 294 ? -14.615 5.833 -12.808 1.00 92.50 294 ASN A C 1
ATOM 2284 O O . ASN A 1 294 ? -13.719 5.010 -13.008 1.00 92.50 294 ASN A O 1
ATOM 2288 N N . VAL A 1 295 ? -15.572 6.097 -13.700 1.00 93.69 295 VAL A N 1
ATOM 2289 C CA . VAL A 1 295 ? -15.603 5.629 -15.094 1.00 93.69 295 VAL A CA 1
ATOM 2290 C C . VAL A 1 295 ? -14.828 6.633 -15.947 1.00 93.69 295 VAL A C 1
ATOM 2292 O O . VAL A 1 295 ? -15.099 7.832 -15.889 1.00 93.69 295 VAL A O 1
ATOM 2295 N N . ARG A 1 296 ? -13.840 6.179 -16.723 1.00 94.31 296 ARG A N 1
ATOM 2296 C CA . ARG A 1 296 ? -12.894 7.052 -17.439 1.00 94.31 296 ARG A CA 1
ATOM 2297 C C . ARG A 1 296 ? -12.897 6.842 -18.948 1.00 94.31 296 ARG A C 1
ATOM 2299 O O . ARG A 1 296 ? -13.145 5.743 -19.430 1.00 94.31 296 ARG A O 1
ATOM 2306 N N . ALA A 1 297 ? -12.525 7.877 -19.696 1.00 93.62 297 ALA A N 1
ATOM 2307 C CA . ALA A 1 297 ? -12.392 7.806 -21.153 1.00 93.62 297 ALA A CA 1
ATOM 2308 C C . ALA A 1 297 ? -11.264 6.871 -21.632 1.00 93.62 297 ALA A C 1
ATOM 2310 O O . ALA A 1 297 ? -11.333 6.334 -22.732 1.00 93.62 297 ALA A O 1
ATOM 2311 N N . ALA A 1 298 ? -10.239 6.644 -20.805 1.00 92.06 298 ALA A N 1
ATOM 2312 C CA . ALA A 1 298 ? -9.067 5.837 -21.138 1.00 92.06 298 ALA A CA 1
ATOM 2313 C C . ALA A 1 298 ? -8.677 4.907 -19.968 1.00 92.06 298 ALA A C 1
ATOM 2315 O O . ALA A 1 298 ? -8.976 5.242 -18.818 1.00 92.06 298 ALA A O 1
ATOM 2316 N N . PRO A 1 299 ? -7.970 3.785 -20.221 1.00 92.38 299 PRO A N 1
ATOM 2317 C CA . PRO A 1 299 ? -7.504 2.838 -19.202 1.00 92.38 299 PRO A CA 1
ATOM 2318 C C . PRO A 1 299 ? -6.271 3.379 -18.458 1.00 92.38 299 PRO A C 1
ATOM 2320 O O . PRO A 1 299 ? -5.196 2.782 -18.454 1.00 92.38 299 PRO A O 1
ATOM 2323 N N . ASN A 1 300 ? -6.391 4.574 -17.884 1.00 87.75 300 ASN A N 1
ATOM 2324 C CA . ASN A 1 300 ? -5.359 5.209 -17.076 1.00 87.75 300 ASN A CA 1
ATOM 2325 C C . ASN A 1 300 ? -5.975 6.233 -16.107 1.00 87.75 300 ASN A C 1
ATOM 2327 O O . ASN A 1 300 ? -7.100 6.699 -16.279 1.00 87.75 300 ASN A O 1
ATOM 2331 N N . LEU A 1 301 ? -5.219 6.592 -15.068 1.00 78.25 301 LEU A N 1
ATOM 2332 C CA . LEU A 1 301 ? -5.680 7.473 -13.986 1.00 78.25 301 LEU A CA 1
ATOM 2333 C C . LEU A 1 301 ? -5.765 8.955 -14.399 1.00 78.25 301 LEU A C 1
ATOM 2335 O O . LEU A 1 301 ? -6.383 9.749 -13.693 1.00 78.25 301 LEU A O 1
ATOM 2339 N N . GLN A 1 302 ? -5.154 9.324 -15.527 1.00 84.25 302 GLN A N 1
ATOM 2340 C CA . GLN A 1 302 ? -5.179 10.667 -16.108 1.00 84.25 302 GLN A CA 1
ATOM 2341 C C . GLN A 1 302 ? -6.392 10.889 -17.026 1.00 84.25 302 GLN A C 1
ATOM 2343 O O . GLN A 1 302 ? -6.743 12.034 -17.299 1.00 84.25 302 GLN A O 1
ATOM 2348 N N . GLY A 1 303 ? -7.032 9.815 -17.495 1.00 81.00 303 GLY A N 1
ATOM 2349 C CA . GLY A 1 303 ? -8.168 9.873 -18.403 1.00 81.00 303 GLY A CA 1
ATOM 2350 C C . GLY A 1 303 ? -9.354 10.596 -17.775 1.00 81.00 303 GLY A C 1
ATOM 2351 O O . GLY A 1 303 ? -9.683 10.354 -16.607 1.00 81.00 303 GLY A O 1
ATOM 2352 N N . THR A 1 304 ? -9.993 11.459 -18.569 1.00 90.75 304 THR A N 1
ATOM 2353 C CA . THR A 1 304 ? -11.184 12.232 -18.199 1.00 90.75 304 THR A CA 1
ATOM 2354 C C . THR A 1 304 ? -12.212 11.334 -17.523 1.00 90.75 304 THR A C 1
ATOM 2356 O O . THR A 1 304 ? -12.552 10.276 -18.058 1.00 90.75 304 THR A O 1
ATOM 2359 N N . VAL A 1 305 ? -12.690 11.746 -16.349 1.00 91.38 305 VAL A N 1
ATOM 2360 C CA . VAL A 1 305 ? -13.809 11.081 -15.674 1.00 91.38 305 VAL A CA 1
ATOM 2361 C C . VAL A 1 305 ? -15.071 11.392 -16.471 1.00 91.38 305 VAL A C 1
ATOM 2363 O O . VAL A 1 305 ? -15.400 12.559 -16.663 1.00 91.38 305 VAL A O 1
ATOM 2366 N N . LEU A 1 306 ? -15.723 10.347 -16.972 1.00 91.00 306 LEU A N 1
ATOM 2367 C CA . LEU A 1 306 ? -16.967 10.434 -17.734 1.00 91.00 306 LEU A CA 1
ATOM 2368 C C . LEU A 1 306 ? -18.186 10.336 -16.813 1.00 91.00 306 LEU A C 1
ATOM 2370 O O . LEU A 1 306 ? -19.166 11.039 -17.023 1.00 91.00 306 LEU A O 1
ATOM 2374 N N . ASP A 1 307 ? -18.112 9.476 -15.796 1.00 92.25 307 ASP A N 1
ATOM 2375 C CA . ASP A 1 307 ? -19.167 9.253 -14.803 1.00 92.25 307 ASP A CA 1
ATOM 2376 C C . ASP A 1 307 ? -18.565 8.585 -13.550 1.00 92.25 307 ASP A C 1
ATOM 2378 O O . ASP A 1 307 ? -17.377 8.244 -13.515 1.00 92.25 307 ASP A O 1
ATOM 2382 N N . GLN A 1 308 ? -19.377 8.360 -12.523 1.00 89.75 308 GLN A N 1
ATOM 2383 C CA . GLN A 1 308 ? -19.049 7.523 -11.374 1.00 89.75 308 GLN A CA 1
ATOM 2384 C C . GLN A 1 308 ? -19.955 6.293 -11.334 1.00 89.75 308 GLN A C 1
ATOM 2386 O O . GLN A 1 308 ? -21.090 6.316 -11.800 1.00 89.75 308 GLN A O 1
ATOM 2391 N N . ILE A 1 309 ? -19.437 5.193 -10.798 1.00 89.31 309 ILE A N 1
ATOM 2392 C CA . ILE A 1 309 ? -20.197 3.994 -10.427 1.00 89.31 309 ILE A CA 1
ATOM 2393 C C . ILE A 1 309 ? -20.294 3.919 -8.906 1.00 89.31 309 ILE A C 1
ATOM 2395 O O . ILE A 1 309 ? -19.354 4.309 -8.214 1.00 89.31 309 ILE A O 1
ATOM 2399 N N . HIS A 1 310 ? -21.406 3.406 -8.386 1.00 83.56 310 HIS A N 1
ATOM 2400 C CA . HIS A 1 310 ? -21.642 3.257 -6.945 1.00 83.56 310 HIS A CA 1
ATOM 2401 C C . HIS A 1 310 ? -21.470 1.807 -6.489 1.00 83.56 310 HIS A C 1
ATOM 2403 O O . HIS A 1 310 ? -21.579 0.876 -7.285 1.00 83.56 310 HIS A O 1
ATOM 2409 N N . ALA A 1 311 ? -21.232 1.615 -5.190 1.00 79.81 311 ALA A N 1
ATOM 2410 C CA . ALA A 1 311 ? -21.272 0.301 -4.554 1.00 79.81 311 ALA A CA 1
ATOM 2411 C C . ALA A 1 311 ? -22.567 -0.457 -4.911 1.00 79.81 311 ALA A C 1
ATOM 2413 O O . ALA A 1 311 ? -23.646 0.133 -4.963 1.00 79.81 311 ALA A O 1
ATOM 2414 N N . TYR A 1 312 ? -22.445 -1.762 -5.145 1.00 79.00 312 TYR A N 1
ATOM 2415 C CA . TYR A 1 312 ? -23.520 -2.693 -5.506 1.00 79.00 312 TYR A CA 1
ATOM 2416 C C . TYR A 1 312 ? -24.209 -2.463 -6.867 1.00 79.00 312 TYR A C 1
ATOM 2418 O O . TYR A 1 312 ? -25.083 -3.249 -7.237 1.00 79.00 312 TYR A O 1
ATOM 2426 N N . GLU A 1 313 ? -23.803 -1.470 -7.669 1.00 87.94 313 GLU A N 1
ATOM 2427 C CA . GLU A 1 313 ? -24.261 -1.365 -9.063 1.00 87.94 313 GLU A CA 1
ATOM 2428 C C . GLU A 1 313 ? -23.806 -2.585 -9.878 1.00 87.94 313 GLU A C 1
ATOM 2430 O O . GLU A 1 313 ? -22.689 -3.070 -9.720 1.00 87.94 313 GLU A O 1
ATOM 2435 N N . THR A 1 314 ? -24.650 -3.087 -10.781 1.00 91.06 314 THR A N 1
ATOM 2436 C CA . THR A 1 314 ? -24.249 -4.138 -11.731 1.00 91.06 314 THR A CA 1
ATOM 2437 C C . THR A 1 314 ? -23.835 -3.497 -13.048 1.00 91.06 314 THR A C 1
ATOM 2439 O O . THR A 1 314 ? -24.608 -2.748 -13.642 1.00 91.06 314 THR A O 1
ATOM 2442 N N . VAL A 1 315 ? -22.622 -3.792 -13.510 1.00 93.38 315 VAL A N 1
ATOM 2443 C CA . VAL A 1 315 ? -22.061 -3.254 -14.758 1.00 93.38 315 VAL A CA 1
ATOM 2444 C C . VAL A 1 315 ? -21.884 -4.359 -15.793 1.00 93.38 315 VAL A C 1
ATOM 2446 O O . VAL A 1 315 ? -21.577 -5.504 -15.454 1.00 93.38 315 VAL A O 1
ATOM 2449 N N . ILE A 1 316 ? -22.059 -4.010 -17.065 1.00 94.62 316 ILE A N 1
ATOM 2450 C CA . ILE A 1 316 ? -21.809 -4.901 -18.201 1.00 94.62 316 ILE A CA 1
ATOM 2451 C C . ILE A 1 316 ? -20.330 -4.814 -18.558 1.00 94.62 316 ILE A C 1
ATOM 2453 O O . ILE A 1 316 ? -19.802 -3.719 -18.727 1.00 94.62 316 ILE A O 1
ATOM 2457 N N . LEU A 1 317 ? -19.665 -5.955 -18.707 1.00 94.31 317 LEU A N 1
ATOM 2458 C CA . LEU A 1 317 ? -18.250 -6.051 -19.047 1.00 94.31 317 LEU A CA 1
ATOM 2459 C C . LEU A 1 317 ? -18.089 -6.152 -20.571 1.00 94.31 317 LEU A C 1
ATOM 2461 O O . LEU A 1 317 ? -18.719 -6.989 -21.218 1.00 94.31 317 LEU A O 1
ATOM 2465 N N . LEU A 1 318 ? -17.237 -5.303 -21.148 1.00 92.69 318 LEU A N 1
ATOM 2466 C CA . LEU A 1 318 ? -16.955 -5.272 -22.589 1.00 92.69 318 LEU A CA 1
ATOM 2467 C C . LEU A 1 318 ? -15.593 -5.875 -22.941 1.00 92.69 318 LEU A C 1
ATOM 2469 O O . LEU A 1 318 ? -15.447 -6.501 -23.986 1.00 92.69 318 LEU A O 1
ATOM 2473 N N . GLY A 1 319 ? -14.593 -5.682 -22.082 1.00 92.81 319 GLY A N 1
ATOM 2474 C CA . GLY A 1 319 ? -13.230 -6.146 -22.319 1.00 92.81 319 GLY A CA 1
ATOM 2475 C C . GLY A 1 319 ? -12.255 -5.636 -21.266 1.00 92.81 319 GLY A C 1
ATOM 2476 O O . GLY A 1 319 ? -12.658 -5.045 -20.262 1.00 92.81 319 GLY A O 1
ATOM 2477 N N . ARG A 1 320 ? -10.963 -5.852 -21.501 1.00 94.31 320 ARG A N 1
ATOM 2478 C CA . ARG A 1 320 ? -9.874 -5.451 -20.601 1.00 94.31 320 ARG A CA 1
ATOM 2479 C C . ARG A 1 320 ? -8.724 -4.776 -21.340 1.00 94.31 320 ARG A C 1
ATOM 2481 O O . ARG A 1 320 ? -8.552 -4.968 -22.539 1.00 94.31 320 ARG A O 1
ATOM 2488 N N . SER A 1 321 ? -7.912 -4.014 -20.620 1.00 93.25 321 SER A N 1
ATOM 2489 C CA . SER A 1 321 ? -6.626 -3.519 -21.115 1.00 93.25 321 SER A CA 1
ATOM 2490 C C . SER A 1 321 ? -5.621 -4.668 -21.281 1.00 93.25 321 SER A C 1
ATOM 2492 O O . SER A 1 321 ? -5.798 -5.755 -20.723 1.00 93.25 321 SER A O 1
ATOM 2494 N N . ALA A 1 322 ? -4.539 -4.438 -22.032 1.00 87.62 322 ALA A N 1
ATOM 2495 C CA . ALA A 1 322 ? -3.516 -5.459 -22.298 1.00 87.62 322 ALA A CA 1
ATOM 2496 C C . ALA A 1 322 ? -2.827 -5.995 -21.024 1.00 87.62 322 ALA A C 1
ATOM 2498 O O . ALA A 1 322 ? -2.456 -7.165 -20.970 1.00 87.62 322 ALA A O 1
ATOM 2499 N N . ASP A 1 323 ? -2.710 -5.165 -19.985 1.00 82.38 323 ASP A N 1
ATOM 2500 C CA . ASP A 1 323 ? -2.208 -5.532 -18.654 1.00 82.38 323 ASP A CA 1
ATOM 2501 C C . ASP A 1 323 ? -3.284 -6.150 -17.730 1.00 82.38 323 ASP A C 1
ATOM 2503 O O . ASP A 1 323 ? -2.966 -6.633 -16.646 1.00 82.38 323 ASP A O 1
ATOM 2507 N N . GLY A 1 324 ? -4.561 -6.150 -18.136 1.00 85.81 324 GLY A N 1
ATOM 2508 C CA . GLY A 1 324 ? -5.697 -6.640 -17.344 1.00 85.81 324 GLY A CA 1
ATOM 2509 C C . GLY A 1 324 ? -6.067 -5.787 -16.121 1.00 85.81 324 GLY A C 1
ATOM 2510 O O . GLY A 1 324 ? -6.932 -6.193 -15.340 1.00 85.81 324 GLY A O 1
ATOM 2511 N N . VAL A 1 325 ? -5.431 -4.624 -15.941 1.00 88.50 325 VAL A N 1
ATOM 2512 C CA . VAL A 1 325 ? -5.634 -3.723 -14.790 1.00 88.50 325 VAL A CA 1
ATOM 2513 C C . VAL A 1 325 ? -6.925 -2.911 -14.924 1.00 88.50 325 VAL A C 1
ATOM 2515 O O . VAL A 1 325 ? -7.561 -2.584 -13.919 1.00 88.50 325 VAL A O 1
ATOM 2518 N N . TRP A 1 326 ? -7.341 -2.621 -16.156 1.00 93.25 326 TRP A N 1
ATOM 2519 C CA . TRP A 1 326 ? -8.547 -1.865 -16.474 1.00 93.25 326 TRP A CA 1
ATOM 2520 C C . TRP A 1 326 ? -9.561 -2.731 -17.197 1.00 93.25 326 TRP A C 1
ATOM 2522 O O . TRP A 1 326 ? -9.217 -3.528 -18.070 1.00 93.25 326 TRP A O 1
ATOM 2532 N N . ILE A 1 327 ? -10.824 -2.532 -16.847 1.00 94.56 327 ILE A N 1
ATOM 2533 C CA . ILE A 1 327 ? -11.971 -3.218 -17.429 1.00 94.56 327 ILE A CA 1
ATOM 2534 C C . ILE A 1 327 ? -12.830 -2.154 -18.106 1.00 94.56 327 ILE A C 1
ATOM 2536 O O . ILE A 1 327 ? -13.172 -1.140 -17.494 1.00 94.56 327 ILE A O 1
ATOM 2540 N N . ARG A 1 328 ? -13.152 -2.365 -19.381 1.00 95.00 328 ARG A N 1
ATOM 2541 C CA . ARG A 1 328 ? -14.085 -1.521 -20.128 1.00 95.00 328 ARG A CA 1
ATOM 2542 C C . ARG A 1 328 ? -15.497 -2.011 -19.826 1.00 95.00 328 ARG A C 1
ATOM 2544 O O . ARG A 1 328 ? -15.763 -3.207 -19.958 1.00 95.00 328 ARG A O 1
ATOM 2551 N N . ILE A 1 329 ? -16.372 -1.110 -19.397 1.00 95.25 329 ILE A N 1
ATOM 2552 C CA . ILE A 1 329 ? -17.720 -1.420 -18.919 1.00 95.25 329 ILE A CA 1
ATOM 2553 C C . ILE A 1 329 ? -18.780 -0.517 -19.546 1.00 95.25 329 ILE A C 1
ATOM 2555 O O . ILE A 1 329 ? -18.457 0.560 -20.041 1.00 95.25 329 ILE A O 1
ATOM 2559 N N . ILE A 1 330 ? -20.044 -0.926 -19.425 1.00 95.50 330 ILE A N 1
ATOM 2560 C CA . ILE A 1 330 ? -21.215 -0.042 -19.485 1.00 95.50 330 ILE A CA 1
ATOM 2561 C C . ILE A 1 330 ? -21.889 -0.077 -18.111 1.00 95.50 330 ILE A C 1
ATOM 2563 O O . ILE A 1 330 ? -22.131 -1.160 -17.567 1.00 95.50 330 ILE A O 1
ATOM 2567 N N . ASN A 1 331 ? -22.173 1.090 -17.539 1.00 93.75 331 ASN A N 1
ATOM 2568 C CA . ASN A 1 331 ? -22.848 1.203 -16.245 1.00 93.75 331 ASN A CA 1
ATOM 2569 C C . ASN A 1 331 ? -24.393 1.236 -16.380 1.00 93.75 331 ASN A C 1
ATOM 2571 O O . ASN A 1 331 ? -24.906 1.309 -17.500 1.00 93.75 331 ASN A O 1
ATOM 2575 N N . PRO A 1 332 ? -25.166 1.213 -15.273 1.00 89.38 332 PRO A N 1
ATOM 2576 C CA . PRO A 1 332 ? -26.634 1.250 -15.332 1.00 89.38 332 PRO A CA 1
ATOM 2577 C C . PRO A 1 332 ? -27.233 2.498 -16.002 1.00 89.38 332 PRO A C 1
ATOM 2579 O O . PRO A 1 332 ? -28.391 2.471 -16.409 1.00 89.38 332 PRO A O 1
ATOM 2582 N N . ARG A 1 333 ? -26.462 3.588 -16.122 1.00 91.00 333 ARG A N 1
ATOM 2583 C CA . ARG A 1 333 ? -26.850 4.837 -16.801 1.00 91.00 333 ARG A CA 1
ATOM 2584 C C . ARG A 1 333 ? -26.576 4.802 -18.312 1.00 91.00 333 ARG A C 1
ATOM 2586 O O . ARG A 1 333 ? -26.866 5.772 -19.002 1.00 91.00 333 ARG A O 1
ATOM 2593 N N . GLY A 1 334 ? -26.018 3.706 -18.831 1.00 91.25 334 GLY A N 1
ATOM 2594 C CA . GLY A 1 334 ? -25.628 3.565 -20.234 1.00 91.25 334 GLY A CA 1
ATOM 2595 C C . GLY A 1 334 ? -24.287 4.217 -20.585 1.00 91.25 334 GLY A C 1
ATOM 2596 O O . GLY A 1 334 ? -23.890 4.171 -21.747 1.00 91.25 334 GLY A O 1
ATOM 2597 N N . GLN A 1 335 ? -23.563 4.789 -19.614 1.00 95.56 335 GLN A N 1
ATOM 2598 C CA . GLN A 1 335 ? -22.243 5.358 -19.869 1.00 95.56 335 GLN A CA 1
ATOM 2599 C C . GLN A 1 335 ? -21.213 4.238 -20.033 1.00 95.56 335 GLN A C 1
ATOM 2601 O O . GLN A 1 335 ? -21.008 3.413 -19.136 1.00 95.56 335 GLN A O 1
ATOM 2606 N N . GLU A 1 336 ? -20.536 4.247 -21.178 1.00 95.62 336 GLU A N 1
ATOM 2607 C CA . GLU A 1 336 ? -19.394 3.381 -21.446 1.00 95.62 336 GLU A CA 1
ATOM 2608 C C . GLU A 1 336 ? -18.088 4.029 -20.965 1.00 95.62 336 GLU A C 1
ATOM 2610 O O . GLU A 1 336 ? -17.886 5.237 -21.114 1.00 95.62 336 GLU A O 1
ATOM 2615 N N . GLY A 1 337 ? -17.173 3.230 -20.420 1.00 95.06 337 GLY A N 1
ATOM 2616 C CA . GLY A 1 337 ? -15.812 3.676 -20.145 1.00 95.06 337 GLY A CA 1
ATOM 2617 C C . GLY A 1 337 ? -14.983 2.658 -19.375 1.00 95.06 337 GLY A C 1
ATOM 2618 O O . GLY A 1 337 ? -15.358 1.500 -19.211 1.00 95.06 337 GLY A O 1
ATOM 2619 N N . TRP A 1 338 ? -13.823 3.098 -18.910 1.00 95.38 338 TRP A N 1
ATOM 2620 C CA . TRP A 1 338 ? -12.831 2.281 -18.228 1.00 95.38 338 TRP A CA 1
ATOM 2621 C C . TRP A 1 338 ? -12.909 2.455 -16.716 1.00 95.38 338 TRP A C 1
ATOM 2623 O O . TRP A 1 338 ? -12.840 3.574 -16.209 1.00 95.38 338 TRP A O 1
ATOM 2633 N N . VAL A 1 339 ? -12.985 1.340 -15.996 1.00 93.50 339 VAL A N 1
ATOM 2634 C CA . VAL A 1 339 ? -12.887 1.288 -14.534 1.00 93.50 339 VAL A CA 1
ATOM 2635 C C . VAL A 1 339 ? -11.705 0.419 -14.125 1.00 93.50 339 VAL A C 1
ATOM 2637 O O . VAL A 1 339 ? -11.324 -0.523 -14.825 1.00 93.50 339 VAL A O 1
ATOM 2640 N N . HIS A 1 340 ? -11.093 0.740 -12.990 1.00 92.44 340 HIS A N 1
ATOM 2641 C CA . HIS A 1 340 ? -10.001 -0.063 -12.457 1.00 92.44 340 HIS A CA 1
ATOM 2642 C C . HIS A 1 340 ? -10.546 -1.398 -11.923 1.00 92.44 340 HIS A C 1
ATOM 2644 O O . HIS A 1 340 ? -11.578 -1.425 -11.251 1.00 92.44 340 HIS A O 1
ATOM 2650 N N . ARG A 1 341 ? -9.844 -2.510 -12.184 1.00 88.44 341 ARG A N 1
ATOM 2651 C CA . ARG A 1 341 ? -10.290 -3.876 -11.851 1.00 88.44 341 ARG A CA 1
ATOM 2652 C C . ARG A 1 341 ? -10.759 -4.036 -10.401 1.00 88.44 341 ARG A C 1
ATOM 2654 O O . ARG A 1 341 ? -11.729 -4.744 -10.166 1.00 88.44 341 ARG A O 1
ATOM 2661 N N . SER A 1 342 ? -10.089 -3.394 -9.439 1.00 85.75 342 SER A N 1
ATOM 2662 C CA . SER A 1 342 ? -10.421 -3.527 -8.007 1.00 85.75 342 SER A CA 1
ATOM 2663 C C . SER A 1 342 ? -11.777 -2.939 -7.612 1.00 85.75 342 SER A C 1
ATOM 2665 O O . SER A 1 342 ? -12.219 -3.174 -6.495 1.00 85.75 342 SER A O 1
ATOM 2667 N N . LEU A 1 343 ? -12.426 -2.168 -8.489 1.00 84.94 343 LEU A N 1
ATOM 2668 C CA . LEU A 1 343 ? -13.768 -1.641 -8.242 1.00 84.94 343 LEU A CA 1
ATOM 2669 C C . LEU A 1 343 ? -14.859 -2.695 -8.477 1.00 84.94 343 LEU A C 1
ATOM 2671 O O . LEU A 1 343 ? -16.009 -2.451 -8.124 1.00 84.94 343 LEU A O 1
ATOM 2675 N N . LEU A 1 344 ? -14.518 -3.840 -9.079 1.00 87.81 344 LEU A N 1
ATOM 2676 C CA . LEU A 1 344 ? -15.456 -4.867 -9.522 1.00 87.81 344 LEU A CA 1
ATOM 2677 C C . LEU A 1 344 ? -15.218 -6.196 -8.799 1.00 87.81 344 LEU A C 1
ATOM 2679 O O . LEU A 1 344 ? -14.096 -6.703 -8.755 1.00 87.81 344 LEU A O 1
ATOM 2683 N N . THR A 1 345 ? -16.301 -6.812 -8.334 1.00 84.44 345 THR A N 1
ATOM 2684 C CA . THR A 1 345 ? -16.334 -8.206 -7.881 1.00 84.44 345 THR A CA 1
ATOM 2685 C C . THR A 1 345 ? -16.279 -9.113 -9.111 1.00 84.44 345 THR A C 1
ATOM 2687 O O . THR A 1 345 ? -17.299 -9.527 -9.660 1.00 84.44 345 THR A O 1
ATOM 2690 N N . LEU A 1 346 ? -15.063 -9.346 -9.605 1.00 81.88 346 LEU A N 1
ATOM 2691 C CA . LEU A 1 346 ? -14.790 -10.006 -10.879 1.00 81.88 346 LEU A CA 1
ATOM 2692 C C . LEU A 1 346 ? -14.160 -11.385 -10.668 1.00 81.88 346 LEU A C 1
ATOM 2694 O O . LEU A 1 346 ? -13.004 -11.479 -10.243 1.00 81.88 346 LEU A O 1
ATOM 2698 N N . ASP A 1 347 ? -14.883 -12.442 -11.046 1.00 79.88 347 ASP A N 1
ATOM 2699 C CA . ASP A 1 347 ? -14.337 -13.801 -11.102 1.00 79.88 347 ASP A CA 1
ATOM 2700 C C . ASP A 1 347 ? -13.074 -13.822 -11.998 1.00 79.88 347 ASP A C 1
ATOM 2702 O O . ASP A 1 347 ? -13.119 -13.330 -13.136 1.00 79.88 347 ASP A O 1
ATOM 2706 N N . PRO A 1 348 ? -11.930 -14.351 -11.520 1.00 76.00 348 PRO A N 1
ATOM 2707 C CA . PRO A 1 348 ? -10.730 -14.534 -12.331 1.00 76.00 348 PRO A CA 1
ATOM 2708 C C . PRO A 1 348 ? -10.970 -15.271 -13.658 1.00 76.00 348 PRO A C 1
ATOM 2710 O O . PRO A 1 348 ? -10.383 -14.879 -14.664 1.00 76.00 348 PRO A O 1
ATOM 2713 N N . ALA A 1 349 ? -11.854 -16.272 -13.698 1.00 75.50 349 ALA A N 1
ATOM 2714 C CA . ALA A 1 349 ? -12.167 -17.016 -14.917 1.00 75.50 349 ALA A CA 1
ATOM 2715 C C . ALA A 1 349 ? -12.874 -16.133 -15.959 1.00 75.50 349 ALA A C 1
ATOM 2717 O O . ALA A 1 349 ? -12.483 -16.117 -17.125 1.00 75.50 349 ALA A O 1
ATOM 2718 N N . ILE A 1 350 ? -13.862 -15.334 -15.536 1.00 80.81 350 ILE A N 1
ATOM 2719 C CA . ILE A 1 350 ? -14.549 -14.364 -16.410 1.00 80.81 350 ILE A CA 1
ATOM 2720 C C . ILE A 1 350 ? -13.563 -13.288 -16.881 1.00 80.81 350 ILE A C 1
ATOM 2722 O O . ILE A 1 350 ? -13.578 -12.871 -18.034 1.00 80.81 350 ILE A O 1
ATOM 2726 N N . ALA A 1 351 ? -12.664 -12.843 -16.007 1.00 79.31 351 ALA A N 1
ATOM 2727 C CA . ALA A 1 351 ? -11.672 -11.837 -16.358 1.00 79.31 351 ALA A CA 1
ATOM 2728 C C . ALA A 1 351 ? -10.671 -12.287 -17.433 1.00 79.31 351 ALA A C 1
ATOM 2730 O O . ALA A 1 351 ? -10.235 -11.459 -18.234 1.00 79.31 351 ALA A O 1
ATOM 2731 N N . GLU A 1 352 ? -10.287 -13.565 -17.450 1.00 79.81 352 GLU A N 1
ATOM 2732 C CA . GLU A 1 352 ? -9.377 -14.102 -18.465 1.00 79.81 352 GLU A CA 1
ATOM 2733 C C . GLU A 1 352 ? -10.056 -14.254 -19.837 1.00 79.81 352 GLU A C 1
ATOM 2735 O O . GLU A 1 352 ? -9.383 -14.051 -20.852 1.00 79.81 352 GLU A O 1
ATOM 2740 N N . THR A 1 353 ? -11.374 -14.506 -19.880 1.00 84.62 353 THR A N 1
ATOM 2741 C CA . THR A 1 353 ? -12.157 -14.594 -21.130 1.00 84.62 353 THR A CA 1
ATOM 2742 C C . THR A 1 353 ? -12.512 -13.239 -21.749 1.00 84.62 353 THR A C 1
ATOM 2744 O O . THR A 1 353 ? -12.907 -13.194 -22.915 1.00 84.62 353 THR A O 1
ATOM 2747 N N . LEU A 1 354 ? -12.347 -12.124 -21.024 1.00 88.75 354 LEU A N 1
ATOM 2748 C CA . LEU A 1 354 ? -12.588 -10.787 -21.574 1.00 88.75 354 LEU A CA 1
ATOM 2749 C C . LEU A 1 354 ? -11.579 -10.439 -22.689 1.00 88.75 354 LEU A C 1
ATOM 2751 O O . LEU A 1 354 ? -10.364 -10.565 -22.473 1.00 88.75 354 LEU A O 1
ATOM 2755 N N . PRO A 1 355 ? -12.051 -9.934 -23.850 1.00 91.94 355 PRO A N 1
ATOM 2756 C CA . PRO A 1 355 ? -11.182 -9.556 -24.957 1.00 91.94 355 PRO A CA 1
ATOM 2757 C C . PRO A 1 355 ? -10.276 -8.387 -24.567 1.00 91.94 355 PRO A C 1
ATOM 2759 O O . PRO A 1 355 ? -10.680 -7.478 -23.835 1.00 91.94 355 PRO A O 1
ATOM 2762 N N . VAL A 1 356 ? -9.046 -8.395 -25.082 1.00 91.31 356 VAL A N 1
ATOM 2763 C CA . VAL A 1 356 ? -8.123 -7.268 -24.929 1.00 91.31 356 VAL A CA 1
ATOM 2764 C C . VAL A 1 356 ? -8.532 -6.165 -25.899 1.00 91.31 356 VAL A C 1
ATOM 2766 O O . VAL A 1 356 ? -8.532 -6.369 -27.110 1.00 91.31 356 VAL A O 1
ATOM 2769 N N . ILE A 1 357 ? -8.872 -4.998 -25.360 1.00 89.56 357 ILE A N 1
ATOM 2770 C CA . ILE A 1 357 ? -9.252 -3.809 -26.119 1.00 89.56 357 ILE A CA 1
ATOM 2771 C C . ILE A 1 357 ? -8.111 -2.798 -25.999 1.00 89.56 357 ILE A C 1
ATOM 2773 O O . ILE A 1 357 ? -7.802 -2.321 -24.905 1.00 89.56 357 ILE A O 1
ATOM 2777 N N . THR A 1 358 ? -7.480 -2.469 -27.123 1.00 75.19 358 THR A N 1
ATOM 2778 C CA . THR A 1 358 ? -6.597 -1.300 -27.216 1.00 75.19 358 THR A CA 1
ATOM 2779 C C . THR A 1 358 ? -7.442 -0.021 -27.175 1.00 75.19 358 THR A C 1
ATOM 2781 O O . THR A 1 358 ? -8.488 0.007 -27.830 1.00 75.19 358 THR A O 1
ATOM 2784 N N . PRO A 1 359 ? -7.047 0.991 -26.382 1.00 62.00 359 PRO A N 1
ATOM 2785 C CA . PRO A 1 359 ? -7.805 2.231 -26.221 1.00 62.00 359 PRO A CA 1
ATOM 2786 C C . PRO A 1 359 ? -7.777 3.131 -27.459 1.00 62.00 359 PRO A C 1
ATOM 2788 O O . PRO A 1 359 ? -6.762 3.090 -28.190 1.00 62.00 359 PRO A O 1
#

InterPro domains:
  IPR003646 SH3-like domain, bacterial-type [PF08239] (292-344)
  IPR003646 SH3-like domain, bacterial-type [PS51781] (284-348)
  IPR003646 SH3-like domain, bacterial-type [SM00287] (284-347)
  IPR007560 Restriction endonuclease type IV, Mrr [PF04471] (67-172)
  IPR011335 Restriction endonuclease type II-like [SSF52980] (71-178)
  IPR011856 tRNA endonuclease-like domain superfamily [G3DSA:3.40.1350.10] (50-190)
  IPR052906 Type IV Methyl-Directed Restriction Enzyme [PTHR30015] (59-188)